Protein AF-A0A7C6HWX6-F1 (afdb_monomer)

Secondary structure (DSSP, 8-state):
-------------------------EEEEEE----TT-----EEEEEETTS-HHHHHHHHH-EEE-TTS-EEE-S-----S-STT----S------HHHHHHHT--STT--TTEEEETTTTEEEEESSS-EEEE--HHHHHHHHHHHHHTT-S----S-GGG-STTHHHHHHHHHHH--

Mean predicted aligned error: 16.18 Å

Foldseek 3Di:
DDPPQPPPPPPDDDDDDDDDDDPFDWDWDFDFDQDPVGDGDGDIDIDGPPDDPVVCCCPVQVWDQDPVGDIDGDPDDPPPDLCPPDDDPDDDDDDFQQCCCVPPNVDPVPCVQWDADPPQLWIWGDDPHDIGTDDDLRSLLVVLLVCQVVVHPADDDPDDVRDHVCSSVVSNVCNNVPD

Nearest PDB structures (foldseek):
  1kfw-assembly1_A  TM=8.498E-01  e=1.174E-03  Arthrobacter sp. TAD20
  3aqu-assembly3_C  TM=8.873E-01  e=8.904E-03  Arabidopsis thaliana
  4uri-assembly1_A  TM=9.632E-01  e=9.467E-03  Robinia pseudoacacia
  3alf-assembly1_A  TM=9.604E-01  e=1.547E-02  Nicotiana tabacum
  3alg-assembly1_A  TM=8.916E-01  e=1.547E-02  Nicotiana tabacum

Sequence (179 aa):
MKKTILLFLLLIPFILAGCSCDKTKEYSFKLVVLNEQEEIINEKVSVNENENFLEILKTKYGLVRDYLGKIYKIKNLEVAGNGLDQYVSENCVTINYDKIRQQYWTDLNDKQYIYEDEVTKATWYYDGTNWITFESLWAVAEKAKWAKAQGLGGIMFWDYNTDYQNELMSALYYNFRGN

pLDDT: mean 70.52, std 23.4, range [25.92, 97.0]

Radius of gyration: 23.0 Å; Cα contacts (8 Å, |Δi|>4): 173; chains: 1; bounding box: 41×51×72 Å

Structure (mmCIF, N/CA/C/O backbone):
data_AF-A0A7C6HWX6-F1
#
_entry.id   AF-A0A7C6HWX6-F1
#
loop_
_atom_site.group_PDB
_atom_site.id
_atom_site.type_symbol
_atom_site.label_atom_id
_atom_site.label_alt_id
_atom_site.label_comp_id
_atom_site.label_asym_id
_atom_site.label_entity_id
_atom_site.label_seq_id
_atom_site.pdbx_PDB_ins_code
_atom_site.Cartn_x
_atom_site.Cartn_y
_atom_site.Cartn_z
_atom_site.occupancy
_atom_site.B_iso_or_equiv
_atom_site.auth_seq_id
_atom_site.auth_comp_id
_atom_site.auth_asym_id
_atom_site.auth_atom_id
_atom_site.pdbx_PDB_model_num
ATOM 1 N N . MET A 1 1 ? -19.003 -9.463 33.077 1.00 39.03 1 MET A N 1
ATOM 2 C CA . MET A 1 1 ? -18.621 -9.444 31.647 1.00 39.03 1 MET A CA 1
ATOM 3 C C . MET A 1 1 ? -17.121 -9.204 31.552 1.00 39.03 1 MET A C 1
ATOM 5 O O . MET A 1 1 ? -16.677 -8.091 31.801 1.00 39.03 1 MET A O 1
ATOM 9 N N . LYS A 1 2 ? -16.324 -10.252 31.312 1.00 33.41 2 LYS A N 1
ATOM 10 C CA . LYS A 1 2 ? -14.865 -10.125 31.180 1.00 33.41 2 LYS A CA 1
ATOM 11 C C . LYS A 1 2 ? -14.562 -9.544 29.797 1.00 33.41 2 LYS A C 1
ATOM 13 O O . LYS A 1 2 ? -14.828 -10.199 28.797 1.00 33.41 2 LYS A O 1
ATOM 18 N N . LYS A 1 3 ? -14.068 -8.304 29.746 1.00 39.16 3 LYS A N 1
ATOM 19 C CA . LYS A 1 3 ? -13.524 -7.701 28.524 1.00 39.16 3 LYS A CA 1
ATOM 20 C C . LYS A 1 3 ? -12.174 -8.363 28.257 1.00 39.16 3 LYS A C 1
ATOM 22 O O . LYS A 1 3 ? -11.176 -7.990 28.863 1.00 39.16 3 LYS A O 1
ATOM 27 N N . THR A 1 4 ? -12.164 -9.396 27.423 1.00 34.41 4 THR A N 1
ATOM 28 C CA . THR A 1 4 ? -10.926 -9.969 26.895 1.00 34.41 4 THR A CA 1
ATOM 29 C C . THR A 1 4 ? -10.288 -8.913 25.998 1.00 34.41 4 THR A C 1
ATOM 31 O O . THR A 1 4 ? -10.774 -8.652 24.902 1.00 34.41 4 THR A O 1
ATOM 34 N N . ILE A 1 5 ? -9.235 -8.259 26.488 1.00 37.34 5 ILE A N 1
ATOM 35 C CA . ILE A 1 5 ? -8.334 -7.466 25.653 1.00 37.34 5 ILE A CA 1
ATOM 36 C C . ILE A 1 5 ? -7.557 -8.485 24.827 1.00 37.34 5 ILE A C 1
ATOM 38 O O . ILE A 1 5 ? -6.587 -9.078 25.295 1.00 37.34 5 ILE A O 1
ATOM 42 N N . LEU A 1 6 ? -8.051 -8.761 23.624 1.00 34.66 6 LEU A N 1
ATOM 43 C CA . LEU A 1 6 ? -7.321 -9.539 22.642 1.00 34.66 6 LEU A CA 1
ATOM 44 C C . LEU A 1 6 ? -6.293 -8.587 22.026 1.00 34.66 6 LEU A C 1
ATOM 46 O O . LEU A 1 6 ? -6.612 -7.782 21.154 1.00 34.66 6 LEU A O 1
ATOM 50 N N . LEU A 1 7 ? -5.076 -8.622 22.569 1.00 34.06 7 LEU A N 1
ATOM 51 C CA . LEU A 1 7 ? -3.909 -7.958 22.004 1.00 34.06 7 LEU A CA 1
ATOM 52 C C . LEU A 1 7 ? -3.565 -8.688 20.695 1.00 34.06 7 LEU A C 1
ATOM 54 O O . LEU A 1 7 ? -2.745 -9.602 20.677 1.00 34.06 7 LEU A O 1
ATOM 58 N N . PHE A 1 8 ? -4.266 -8.354 19.611 1.00 35.09 8 PHE A N 1
ATOM 59 C CA . PHE A 1 8 ? -3.913 -8.829 18.279 1.00 35.09 8 PHE A CA 1
ATOM 60 C C . PHE A 1 8 ? -2.619 -8.118 17.872 1.00 35.09 8 PHE A C 1
ATOM 62 O O . PHE A 1 8 ? -2.621 -6.977 17.413 1.00 35.09 8 PHE A O 1
ATOM 69 N N . LEU A 1 9 ? -1.500 -8.804 18.100 1.00 32.50 9 LEU A N 1
ATOM 70 C CA . LEU A 1 9 ? -0.233 -8.579 17.417 1.00 32.50 9 LEU A CA 1
ATOM 71 C C . LEU A 1 9 ? -0.457 -8.810 15.916 1.00 32.50 9 LEU A C 1
ATOM 73 O O . LEU A 1 9 ? -0.156 -9.871 15.382 1.00 32.50 9 LEU A O 1
ATOM 77 N N . LEU A 1 10 ? -0.997 -7.807 15.225 1.00 32.66 10 LEU A N 1
ATOM 78 C CA . LEU A 1 10 ? -0.815 -7.652 13.784 1.00 32.66 10 LEU A CA 1
ATOM 79 C C . LEU A 1 10 ? 0.555 -7.001 13.552 1.00 32.66 10 LEU A C 1
ATOM 81 O O . LEU A 1 10 ? 0.667 -5.872 13.096 1.00 32.66 10 LEU A O 1
ATOM 85 N N . LEU A 1 11 ? 1.604 -7.732 13.926 1.00 34.62 11 LEU A N 1
ATOM 86 C CA . LEU A 1 11 ? 2.959 -7.555 13.417 1.00 34.62 11 LEU A CA 1
ATOM 87 C C . LEU A 1 11 ? 3.464 -8.948 13.035 1.00 34.62 11 LEU A C 1
ATOM 89 O O . LEU A 1 11 ? 3.955 -9.700 13.869 1.00 34.62 11 LEU A O 1
ATOM 93 N N . ILE A 1 12 ? 3.183 -9.287 11.776 1.00 42.88 12 ILE A N 1
ATOM 94 C CA . ILE A 1 12 ? 4.021 -10.009 10.808 1.00 42.88 12 ILE A CA 1
ATOM 95 C C . ILE A 1 12 ? 4.976 -11.054 11.417 1.00 42.88 12 ILE A C 1
ATOM 97 O O . ILE A 1 12 ? 5.964 -10.720 12.069 1.00 42.88 12 ILE A O 1
ATOM 101 N N . PRO A 1 13 ? 4.788 -12.321 11.023 1.00 33.78 13 PRO A N 1
ATOM 102 C CA . PRO A 1 13 ? 5.798 -12.903 10.156 1.00 33.78 13 PRO A CA 1
ATOM 103 C C . PRO A 1 13 ? 5.167 -13.403 8.855 1.00 33.78 13 PRO A C 1
ATOM 105 O O . PRO A 1 13 ? 4.213 -14.179 8.842 1.00 33.78 13 PRO A O 1
ATOM 108 N N . PHE A 1 14 ? 5.766 -12.984 7.743 1.00 42.31 14 PHE A N 1
ATOM 109 C CA . PHE A 1 14 ? 5.961 -13.866 6.600 1.00 42.31 14 PHE A CA 1
ATOM 110 C C . PHE A 1 14 ? 6.287 -15.292 7.094 1.00 42.31 14 PHE A C 1
ATOM 112 O O . PHE A 1 14 ? 7.090 -15.453 8.010 1.00 42.31 14 PHE A O 1
ATOM 119 N N . ILE A 1 15 ? 5.741 -16.302 6.410 1.00 37.34 15 ILE A N 1
ATOM 120 C CA . ILE A 1 15 ? 5.994 -17.747 6.575 1.00 37.34 15 ILE A CA 1
ATOM 121 C C . ILE A 1 15 ? 5.110 -18.444 7.628 1.00 37.34 15 ILE A C 1
ATOM 123 O O . ILE A 1 15 ? 5.508 -18.711 8.757 1.00 37.34 15 ILE A O 1
ATOM 127 N N . LEU A 1 16 ? 3.948 -18.912 7.170 1.00 32.09 16 LEU A N 1
ATOM 128 C CA . LEU A 1 16 ? 3.516 -20.285 7.427 1.00 32.09 16 LEU A CA 1
ATOM 129 C C . LEU A 1 16 ? 3.025 -20.867 6.103 1.00 32.09 16 LEU A C 1
ATOM 131 O O . LEU A 1 16 ? 2.178 -20.292 5.423 1.00 32.09 16 LEU A O 1
ATOM 135 N N . ALA A 1 17 ? 3.662 -21.968 5.721 1.00 32.00 17 ALA A N 1
ATOM 136 C CA . ALA A 1 17 ? 3.489 -22.668 4.466 1.00 32.00 17 ALA A CA 1
ATOM 137 C C . ALA A 1 17 ? 2.015 -22.979 4.178 1.00 32.00 17 ALA A C 1
ATOM 139 O O . ALA A 1 17 ? 1.335 -23.618 4.983 1.00 32.00 17 ALA A O 1
ATOM 140 N N . GLY A 1 18 ? 1.552 -22.607 2.986 1.00 26.64 18 GLY A N 1
ATOM 141 C CA . GLY A 1 18 ? 0.422 -23.292 2.379 1.00 26.64 18 GLY A CA 1
ATOM 142 C C . GLY A 1 18 ? 0.832 -24.739 2.120 1.00 26.64 18 GLY A C 1
ATOM 143 O O . GLY A 1 18 ? 1.688 -25.006 1.282 1.00 26.64 18 GLY A O 1
ATOM 144 N N . CYS A 1 19 ? 0.255 -25.675 2.868 1.00 25.92 19 CYS A N 1
ATOM 145 C CA . CYS A 1 19 ? 0.290 -27.085 2.521 1.00 25.92 19 CYS A CA 1
ATOM 146 C C . CYS A 1 19 ? -0.961 -27.376 1.689 1.00 25.92 19 CYS A C 1
ATOM 148 O O . CYS A 1 19 ? -2.071 -27.341 2.215 1.00 25.92 19 CYS A O 1
ATOM 150 N N . SER A 1 20 ? -0.779 -27.655 0.400 1.00 29.97 20 SER A N 1
ATOM 151 C CA . SER A 1 20 ? -1.768 -28.376 -0.396 1.00 29.97 20 SER A CA 1
ATOM 152 C C . SER A 1 20 ? -1.192 -29.761 -0.665 1.00 29.97 20 SER A C 1
ATOM 154 O O . SER A 1 20 ? -0.206 -29.902 -1.384 1.00 29.97 20 SER A O 1
ATOM 156 N N . CYS A 1 21 ? -1.753 -30.780 -0.016 1.00 31.48 21 CYS A N 1
ATOM 157 C CA . CYS A 1 21 ? -1.554 -32.160 -0.434 1.00 31.48 21 CYS A CA 1
ATOM 158 C C . CYS A 1 21 ? -2.672 -32.505 -1.408 1.00 31.48 21 CYS A C 1
ATOM 160 O O . CYS A 1 21 ? -3.730 -32.973 -0.997 1.00 31.48 21 CYS A O 1
ATOM 162 N N . ASP A 1 22 ? -2.392 -32.325 -2.689 1.00 32.16 22 ASP A N 1
ATOM 163 C CA . ASP A 1 22 ? -2.978 -33.166 -3.715 1.00 32.16 22 ASP A CA 1
ATOM 164 C C . ASP A 1 22 ? -1.804 -33.882 -4.379 1.00 32.16 22 ASP A C 1
ATOM 166 O O . ASP A 1 22 ? -0.811 -33.245 -4.734 1.00 32.16 22 ASP A O 1
ATOM 170 N N . LYS A 1 23 ? -1.836 -35.217 -4.461 1.00 37.88 23 LYS A N 1
ATOM 171 C CA . LYS A 1 23 ? -0.776 -35.952 -5.166 1.00 37.88 23 LYS A CA 1
ATOM 172 C C . LYS A 1 23 ? -1.006 -35.767 -6.659 1.00 37.88 23 LYS A C 1
ATOM 174 O O . LYS A 1 23 ? -1.519 -36.660 -7.329 1.00 37.88 23 LYS A O 1
ATOM 179 N N . THR A 1 24 ? -0.636 -34.599 -7.166 1.00 41.78 24 THR A N 1
ATOM 180 C CA . THR A 1 24 ? -0.558 -34.346 -8.594 1.00 41.78 24 THR A CA 1
ATOM 181 C C . THR A 1 24 ? 0.516 -35.261 -9.171 1.00 41.78 24 THR A C 1
ATOM 183 O O . THR A 1 24 ? 1.645 -35.340 -8.681 1.00 41.78 24 THR A O 1
ATOM 186 N N . LYS A 1 25 ? 0.150 -36.044 -10.188 1.00 43.94 25 LYS A N 1
ATOM 187 C CA . LYS A 1 25 ? 1.142 -36.777 -10.971 1.00 43.94 25 LYS A CA 1
ATOM 188 C C . LYS A 1 25 ? 1.962 -35.746 -11.735 1.00 43.94 25 LYS A C 1
ATOM 190 O O . LYS A 1 25 ? 1.440 -35.058 -12.607 1.00 43.94 25 LYS A O 1
ATOM 195 N N . GLU A 1 26 ? 3.229 -35.632 -11.366 1.00 43.25 26 GLU A N 1
ATOM 196 C CA . GLU A 1 26 ? 4.193 -34.758 -12.018 1.00 43.25 26 GLU A CA 1
ATOM 197 C C . GLU A 1 26 ? 4.780 -35.484 -13.230 1.00 43.25 26 GLU A C 1
ATOM 199 O O . GLU A 1 26 ? 5.410 -36.539 -13.102 1.00 43.25 26 GLU A O 1
ATOM 204 N N . TYR A 1 27 ? 4.573 -34.927 -14.419 1.00 45.00 27 TYR A N 1
ATOM 205 C CA . TYR A 1 27 ? 5.194 -35.431 -15.638 1.00 45.00 27 TYR A CA 1
ATOM 206 C C . TYR A 1 27 ? 6.426 -34.590 -15.945 1.00 45.00 27 TYR A C 1
ATOM 208 O O . TYR A 1 27 ? 6.347 -33.366 -16.021 1.00 45.00 27 TYR A O 1
ATOM 216 N N . SER A 1 28 ? 7.571 -35.249 -16.128 1.00 42.38 28 SER A N 1
ATOM 217 C CA . SER A 1 28 ? 8.821 -34.592 -16.500 1.00 42.38 28 SER A CA 1
ATOM 218 C C . SER A 1 28 ? 9.197 -34.908 -17.938 1.00 42.38 28 SER A C 1
ATOM 220 O O . SER A 1 28 ? 9.340 -36.074 -18.304 1.00 42.38 28 SER A O 1
ATOM 222 N N . PHE A 1 29 ? 9.447 -33.877 -18.734 1.00 46.06 29 PHE A N 1
ATOM 223 C CA . PHE A 1 29 ? 9.962 -34.011 -20.096 1.00 46.06 29 PHE A CA 1
ATOM 224 C C . PHE A 1 29 ? 11.167 -33.092 -20.295 1.00 46.06 29 PHE A C 1
ATOM 226 O O . PHE A 1 29 ? 11.351 -32.100 -19.585 1.00 46.06 29 PHE A O 1
ATOM 233 N N . LYS A 1 30 ? 12.020 -33.462 -21.252 1.00 46.44 30 LYS A N 1
ATOM 234 C CA . LYS A 1 30 ? 13.117 -32.615 -21.717 1.00 46.44 30 LYS A CA 1
ATOM 235 C C . LYS A 1 30 ? 12.619 -31.817 -22.909 1.00 46.44 30 LYS A C 1
ATOM 237 O O . LYS A 1 30 ? 12.221 -32.408 -23.912 1.00 46.44 30 LYS A O 1
ATOM 242 N N . LEU A 1 31 ? 12.633 -30.497 -22.792 1.00 47.66 31 LEU A N 1
ATOM 243 C CA . LEU A 1 31 ? 12.372 -29.619 -23.924 1.00 47.66 31 LEU A CA 1
ATOM 244 C C . LEU A 1 31 ? 13.682 -29.427 -24.697 1.00 47.66 31 LEU A C 1
ATOM 246 O O . LEU A 1 31 ? 14.707 -29.161 -24.082 1.00 47.66 31 LEU A O 1
ATOM 250 N N . VAL A 1 32 ? 13.653 -29.568 -26.023 1.00 47.97 32 VAL A N 1
ATOM 251 C CA . VAL A 1 32 ? 14.774 -29.202 -26.903 1.00 47.97 32 VAL A CA 1
ATOM 252 C C . VAL A 1 32 ? 14.289 -28.055 -27.777 1.00 47.97 32 VAL A C 1
ATOM 254 O O . VAL A 1 32 ? 13.426 -28.245 -28.632 1.00 47.97 32 VAL A O 1
ATOM 257 N N . VAL A 1 33 ? 14.801 -26.853 -27.524 1.00 50.59 33 VAL A N 1
ATOM 258 C CA . VAL A 1 33 ? 14.472 -25.652 -28.301 1.00 50.59 33 VAL A CA 1
ATOM 259 C C . VAL A 1 33 ? 15.633 -25.376 -29.248 1.00 50.59 33 VAL A C 1
ATOM 261 O O . VAL A 1 33 ? 16.753 -25.192 -28.788 1.00 50.59 33 VAL A O 1
ATOM 264 N N . LEU A 1 34 ? 15.369 -25.363 -30.555 1.00 44.56 34 LEU A N 1
ATOM 265 C CA . LEU A 1 34 ? 16.373 -25.082 -31.584 1.00 44.56 34 LEU A CA 1
ATOM 266 C C . LEU A 1 34 ? 16.209 -23.640 -32.081 1.00 44.56 34 LEU A C 1
ATOM 268 O O . LEU A 1 34 ? 15.112 -23.238 -32.472 1.00 44.56 34 LEU A O 1
ATOM 272 N N . ASN A 1 35 ? 17.292 -22.863 -32.067 1.00 49.56 35 ASN A N 1
ATOM 273 C CA . ASN A 1 35 ? 17.400 -21.606 -32.814 1.00 49.56 35 ASN A CA 1
ATOM 274 C C . ASN A 1 35 ? 18.086 -21.859 -34.175 1.00 49.56 35 ASN A C 1
ATOM 276 O O . ASN A 1 35 ? 18.441 -22.989 -34.502 1.00 49.56 35 ASN A O 1
ATOM 280 N N . GLU A 1 36 ? 18.292 -20.810 -34.975 1.00 50.16 36 GLU A N 1
ATOM 281 C CA . GLU A 1 36 ? 18.978 -20.902 -36.278 1.00 50.16 36 GLU A CA 1
ATOM 282 C C . GLU A 1 36 ? 20.492 -21.186 -36.167 1.00 50.16 36 GLU A C 1
ATOM 284 O O . GLU A 1 36 ? 21.162 -21.318 -37.187 1.00 50.16 36 GLU A O 1
ATOM 289 N N . GLN A 1 37 ? 21.038 -21.291 -34.949 1.00 53.50 37 GLN A N 1
ATOM 290 C CA . GLN A 1 37 ? 22.455 -21.544 -34.662 1.00 53.50 37 GLN A CA 1
ATOM 291 C C . GLN A 1 37 ? 22.684 -22.747 -33.714 1.00 53.50 37 GLN A C 1
ATOM 293 O O . GLN A 1 37 ? 23.742 -22.844 -33.105 1.00 53.50 37 GLN A O 1
ATOM 298 N N . GLU A 1 38 ? 21.712 -23.661 -33.601 1.00 52.44 38 GLU A N 1
ATOM 299 C CA . GLU A 1 38 ? 21.789 -24.937 -32.861 1.00 52.44 38 GLU A CA 1
ATOM 300 C C . GLU A 1 38 ? 22.360 -24.884 -31.425 1.00 52.44 38 GLU A C 1
ATOM 302 O O . GLU A 1 38 ? 23.234 -25.678 -31.077 1.00 52.44 38 GLU A O 1
ATOM 307 N N . GLU A 1 39 ? 21.827 -24.033 -30.537 1.00 49.34 39 GLU A N 1
ATOM 308 C CA . GLU A 1 39 ? 22.168 -24.128 -29.103 1.00 49.34 39 GLU A CA 1
ATOM 309 C C . GLU A 1 39 ? 21.017 -24.637 -28.216 1.00 49.34 39 GLU A C 1
ATOM 311 O O . GLU A 1 39 ? 19.896 -24.129 -28.231 1.00 49.34 39 GLU A O 1
ATOM 316 N N . ILE A 1 40 ? 21.338 -25.694 -27.459 1.00 48.44 40 ILE A N 1
ATOM 317 C CA . ILE A 1 40 ? 20.443 -26.678 -26.841 1.00 48.44 40 ILE A CA 1
ATOM 318 C C . ILE A 1 40 ? 20.211 -26.324 -25.366 1.00 48.44 40 ILE A C 1
ATOM 320 O O . ILE A 1 40 ? 21.074 -26.563 -24.520 1.00 48.44 40 ILE A O 1
ATOM 324 N N . ILE A 1 41 ? 19.023 -25.824 -25.016 1.00 48.53 41 ILE A N 1
ATOM 325 C CA . ILE A 1 41 ? 18.613 -25.723 -23.606 1.00 48.53 41 ILE A CA 1
ATOM 326 C C . ILE A 1 41 ? 17.977 -27.053 -23.198 1.00 48.53 41 ILE A C 1
ATOM 328 O O . ILE A 1 41 ? 16.847 -27.337 -23.575 1.00 48.53 41 ILE A O 1
ATOM 332 N N . ASN A 1 42 ? 18.704 -27.867 -22.428 1.00 47.81 42 ASN A N 1
ATOM 333 C CA . ASN A 1 42 ? 18.184 -29.096 -21.823 1.00 47.81 42 ASN A CA 1
ATOM 334 C C . ASN A 1 42 ? 17.548 -28.785 -20.464 1.00 47.81 42 ASN A C 1
ATOM 336 O O . ASN A 1 42 ? 18.165 -29.007 -19.422 1.00 47.81 42 ASN A O 1
ATOM 340 N N . GLU A 1 43 ? 16.318 -28.276 -20.460 1.00 50.75 43 GLU A N 1
ATOM 341 C CA . GLU A 1 43 ? 15.593 -28.018 -19.213 1.00 50.75 43 GLU A CA 1
ATOM 342 C C . GLU A 1 43 ? 14.574 -29.127 -18.938 1.00 50.75 43 GLU A C 1
ATOM 344 O O . GLU A 1 43 ? 13.823 -29.555 -19.821 1.00 50.75 43 GLU A O 1
ATOM 349 N N . LYS A 1 44 ? 14.572 -29.616 -17.695 1.00 49.97 44 LYS A N 1
ATOM 350 C CA . LYS A 1 44 ? 13.540 -30.518 -17.191 1.00 49.97 44 LYS A CA 1
ATOM 351 C C . LYS A 1 44 ? 12.350 -29.661 -16.778 1.00 49.97 44 LYS A C 1
ATOM 353 O O . LYS A 1 44 ? 12.464 -28.872 -15.845 1.00 49.97 44 LYS A O 1
ATOM 358 N N . VAL A 1 45 ? 11.227 -29.832 -17.461 1.00 55.97 45 VAL A N 1
ATOM 359 C CA . VAL A 1 45 ? 9.988 -29.122 -17.135 1.00 55.97 45 VAL A CA 1
ATOM 360 C C . VAL A 1 45 ? 9.023 -30.110 -16.500 1.00 55.97 45 VAL A C 1
ATOM 362 O O . VAL A 1 45 ? 8.833 -31.216 -17.013 1.00 55.97 45 VAL A O 1
ATOM 365 N N . SER A 1 46 ? 8.454 -29.700 -15.374 1.00 55.38 46 SER A N 1
ATOM 366 C CA . SER A 1 46 ? 7.489 -30.460 -14.592 1.00 55.38 46 SER A CA 1
ATOM 367 C C . SER A 1 46 ? 6.118 -29.816 -14.724 1.00 55.38 46 SER A C 1
ATOM 369 O O . SER A 1 46 ? 5.999 -28.607 -14.535 1.00 55.38 46 SER A O 1
ATOM 371 N N . VAL A 1 47 ? 5.113 -30.611 -15.088 1.00 57.81 47 VAL A N 1
ATOM 372 C CA . VAL A 1 47 ? 3.736 -30.147 -15.312 1.00 57.81 47 VAL A CA 1
ATOM 373 C C . VAL A 1 47 ? 2.777 -31.064 -14.562 1.00 57.81 47 VAL A C 1
ATOM 375 O O . VAL A 1 47 ? 2.933 -32.291 -14.600 1.00 57.81 47 VAL A O 1
ATOM 378 N N . ASN A 1 48 ? 1.801 -30.469 -13.880 1.00 60.38 48 ASN A N 1
ATOM 379 C CA . ASN A 1 48 ? 0.726 -31.200 -13.213 1.00 60.38 48 ASN A CA 1
ATOM 380 C C . ASN A 1 48 ? -0.349 -31.631 -14.228 1.00 60.38 48 ASN A C 1
ATOM 382 O O . ASN A 1 48 ? -0.583 -30.951 -15.221 1.00 60.38 48 ASN A O 1
ATOM 386 N N . GLU A 1 49 ? -1.059 -32.732 -13.968 1.00 48.19 49 GLU A N 1
ATOM 387 C CA . GLU A 1 49 ? -2.071 -33.302 -14.887 1.00 48.19 49 GLU A CA 1
ATOM 388 C C . GLU A 1 49 ? -3.176 -32.316 -15.320 1.00 48.19 49 GLU A C 1
ATOM 390 O O . GLU A 1 49 ? -3.724 -32.441 -16.413 1.00 48.19 49 GLU A O 1
ATOM 395 N N . ASN A 1 50 ? -3.460 -31.307 -14.495 1.00 59.66 50 ASN A N 1
ATOM 396 C CA . ASN A 1 50 ? -4.516 -30.323 -14.738 1.00 59.66 50 ASN A CA 1
ATOM 397 C C . ASN A 1 50 ? -4.009 -29.023 -15.389 1.00 59.66 50 ASN A C 1
ATOM 399 O O . ASN A 1 50 ? -4.791 -28.099 -15.603 1.00 59.66 50 ASN A O 1
ATOM 403 N N . GLU A 1 51 ? -2.712 -28.919 -15.680 1.00 60.62 51 GLU A N 1
ATOM 404 C CA . GLU A 1 51 ? -2.113 -27.712 -16.245 1.00 60.62 51 GLU A CA 1
ATOM 405 C C . GLU A 1 51 ? -2.074 -27.754 -17.776 1.00 60.62 51 GLU A C 1
ATOM 407 O O . GLU A 1 51 ? -1.692 -28.745 -18.405 1.00 60.62 51 GLU A O 1
ATOM 412 N N . ASN A 1 52 ? -2.425 -26.629 -18.405 1.00 65.50 52 ASN A N 1
ATOM 413 C CA . ASN A 1 52 ? -2.314 -26.479 -19.848 1.00 65.50 52 ASN A CA 1
ATOM 414 C C . ASN A 1 52 ? -0.844 -26.294 -20.232 1.00 65.50 52 ASN A C 1
ATOM 416 O O . ASN A 1 52 ? -0.290 -25.196 -20.180 1.00 65.50 52 ASN A O 1
ATOM 420 N N . PHE A 1 53 ?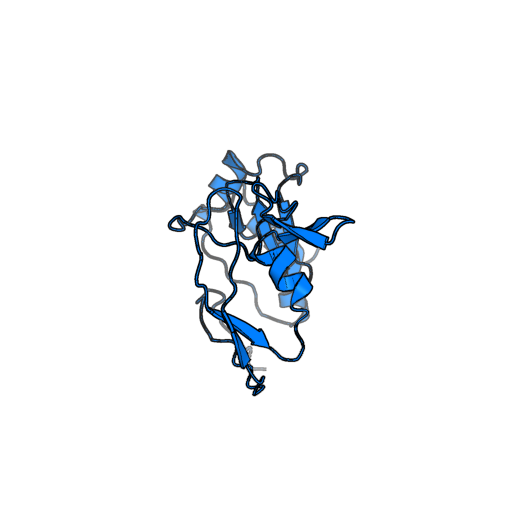 -0.213 -27.384 -20.660 1.00 63.03 53 PHE A N 1
ATOM 421 C CA . PHE A 1 53 ? 1.191 -27.379 -21.046 1.00 63.03 53 PHE A CA 1
ATOM 422 C C . PHE A 1 53 ? 1.519 -26.328 -22.123 1.00 63.03 53 PHE A C 1
ATOM 424 O O . PHE A 1 53 ? 2.561 -25.679 -22.059 1.00 63.03 53 PHE A O 1
ATOM 431 N N . LEU A 1 54 ? 0.615 -26.100 -23.084 1.00 58.56 54 LEU A N 1
ATOM 432 C CA . LEU A 1 54 ? 0.814 -25.089 -24.125 1.00 58.56 54 LEU A CA 1
ATOM 433 C C . LEU A 1 54 ? 0.803 -23.670 -23.549 1.00 58.56 54 LEU A C 1
ATOM 435 O O . LEU A 1 54 ? 1.518 -22.802 -24.043 1.00 58.56 54 LEU A O 1
ATOM 439 N N . GLU A 1 55 ? 0.002 -23.438 -22.517 1.00 65.50 55 GLU A N 1
ATOM 440 C CA . GLU A 1 55 ? -0.038 -22.171 -21.800 1.00 65.50 55 GLU A CA 1
ATOM 441 C C . GLU A 1 55 ? 1.231 -21.975 -20.979 1.00 65.50 55 GLU A C 1
ATOM 443 O O . GLU A 1 55 ? 1.866 -20.944 -21.115 1.00 65.50 55 GLU A O 1
ATOM 448 N N . ILE A 1 56 ? 1.720 -22.998 -20.276 1.00 65.56 56 ILE A N 1
ATOM 449 C CA . ILE A 1 56 ? 3.018 -22.931 -19.583 1.00 65.56 56 ILE A CA 1
ATOM 450 C C . ILE A 1 56 ? 4.152 -22.605 -20.561 1.00 65.56 56 ILE A C 1
ATOM 452 O O . ILE A 1 56 ? 4.978 -21.737 -20.287 1.00 65.56 56 ILE A O 1
ATOM 456 N N . LEU A 1 57 ? 4.189 -23.253 -21.728 1.00 65.50 57 LEU A N 1
ATOM 457 C CA . LEU A 1 57 ? 5.190 -22.963 -22.757 1.00 65.50 57 LEU A CA 1
ATOM 458 C C . LEU A 1 57 ? 5.116 -21.517 -23.267 1.00 65.50 57 LEU A C 1
ATOM 460 O O . LEU A 1 57 ? 6.149 -20.894 -23.519 1.00 65.50 57 LEU A O 1
ATOM 464 N N . LYS A 1 58 ? 3.907 -20.967 -23.389 1.00 63.25 58 LYS A N 1
ATOM 465 C CA . LYS A 1 58 ? 3.683 -19.574 -23.791 1.00 63.25 58 LYS A CA 1
ATOM 466 C C . LYS A 1 58 ? 4.070 -18.595 -22.687 1.00 63.25 58 LYS A C 1
ATOM 468 O O . LYS A 1 58 ? 4.834 -17.676 -22.947 1.00 63.25 58 LYS A O 1
ATOM 473 N N . THR A 1 59 ? 3.578 -18.800 -21.471 1.00 59.75 59 THR A N 1
ATOM 474 C CA . THR A 1 59 ? 3.692 -17.847 -20.363 1.00 59.75 59 THR A CA 1
ATOM 475 C C . THR A 1 59 ? 5.073 -17.892 -19.719 1.00 59.75 59 THR A C 1
ATOM 477 O O . THR A 1 59 ? 5.665 -16.849 -19.471 1.00 59.75 59 THR A O 1
ATOM 480 N N . LYS A 1 60 ? 5.632 -19.090 -19.496 1.00 61.75 60 LYS A N 1
ATOM 481 C CA . LYS A 1 60 ? 6.940 -19.259 -18.843 1.00 61.75 60 LYS A CA 1
ATOM 482 C C . LYS A 1 60 ? 8.112 -19.080 -19.807 1.00 61.75 60 LYS A C 1
ATOM 484 O O . LYS A 1 60 ? 9.142 -18.538 -19.423 1.00 61.75 60 LYS A O 1
ATOM 489 N N . TYR A 1 61 ? 7.973 -19.550 -21.048 1.00 60.59 61 TYR A N 1
ATOM 490 C CA . TYR A 1 61 ? 9.081 -19.585 -22.013 1.00 60.59 61 TYR A CA 1
ATOM 491 C C . TYR A 1 61 ? 8.881 -18.655 -23.220 1.00 60.59 61 TYR A C 1
ATOM 493 O O . TYR A 1 61 ? 9.766 -18.571 -24.076 1.00 60.59 61 TYR A O 1
ATOM 501 N N . GLY A 1 62 ? 7.749 -17.946 -23.304 1.00 56.19 62 GLY A N 1
ATOM 502 C CA . GLY A 1 62 ? 7.466 -17.009 -24.391 1.00 56.19 62 GLY A CA 1
ATOM 503 C C . GLY A 1 62 ? 7.282 -1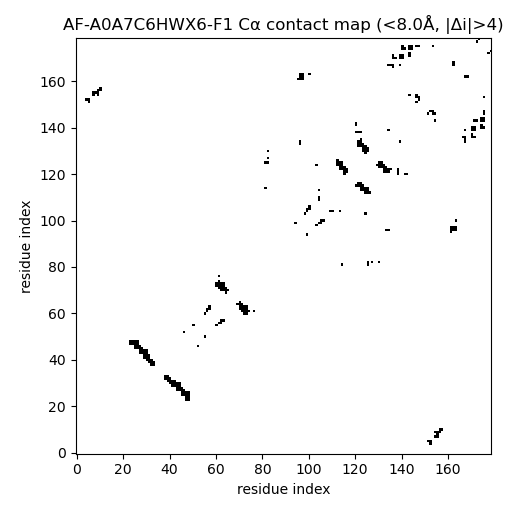7.690 -25.747 1.00 56.19 62 GLY A C 1
ATOM 504 O O . GLY A 1 62 ? 7.609 -17.089 -26.763 1.00 56.19 62 GLY A O 1
ATOM 505 N N . LEU A 1 63 ? 6.859 -18.957 -25.809 1.00 62.16 63 LEU A N 1
ATOM 506 C CA . LEU A 1 63 ? 6.845 -19.712 -27.067 1.00 62.16 63 LEU A CA 1
ATOM 507 C C . LEU A 1 63 ? 5.561 -19.476 -27.882 1.00 62.16 63 LEU A C 1
ATOM 509 O O . LEU A 1 63 ? 4.466 -19.765 -27.407 1.00 62.16 63 LEU A O 1
ATOM 513 N N . VAL A 1 64 ? 5.678 -19.029 -29.139 1.00 57.38 64 VAL A N 1
ATOM 514 C CA . VAL A 1 64 ? 4.542 -18.892 -30.082 1.00 57.38 64 VAL A CA 1
ATOM 515 C C . VAL A 1 64 ? 4.739 -19.787 -31.299 1.00 57.38 64 VAL A C 1
ATOM 517 O O . VAL A 1 64 ? 5.862 -19.961 -31.766 1.00 57.38 64 VAL A O 1
ATOM 520 N N . ARG A 1 65 ? 3.636 -20.348 -31.812 1.00 54.78 65 ARG A N 1
ATOM 521 C CA . ARG A 1 65 ? 3.588 -21.142 -33.046 1.00 54.78 65 ARG A CA 1
ATOM 522 C C . ARG A 1 65 ? 3.074 -20.271 -34.199 1.00 54.78 65 ARG A C 1
ATOM 524 O O . ARG A 1 65 ? 2.025 -19.649 -34.043 1.00 54.78 65 ARG A O 1
ATOM 531 N N . ASP A 1 66 ? 3.772 -20.237 -35.332 1.00 52.06 66 ASP A N 1
ATOM 532 C CA . ASP A 1 66 ? 3.258 -19.597 -36.553 1.00 52.06 66 ASP A CA 1
ATOM 533 C C . ASP A 1 66 ? 2.260 -20.499 -37.317 1.00 52.06 66 ASP A C 1
ATOM 535 O O . ASP A 1 66 ? 2.006 -21.649 -36.944 1.00 52.06 66 ASP A O 1
ATOM 539 N N . TYR A 1 67 ? 1.684 -19.980 -38.407 1.00 42.94 67 TYR A N 1
ATOM 540 C CA . TYR A 1 67 ? 0.718 -20.692 -39.259 1.00 42.94 67 TYR A CA 1
ATOM 541 C C . TYR A 1 67 ? 1.327 -21.878 -40.032 1.00 42.94 67 TYR A C 1
ATOM 543 O O . TYR A 1 67 ? 0.588 -22.663 -40.624 1.00 42.94 67 TYR A O 1
ATOM 551 N N . LEU A 1 68 ? 2.655 -22.029 -40.006 1.00 47.16 68 LEU A N 1
ATOM 552 C CA . LEU A 1 68 ? 3.403 -23.140 -40.599 1.00 47.16 68 LEU A CA 1
ATOM 553 C C . LEU A 1 68 ? 3.878 -24.148 -39.539 1.00 47.16 68 LEU A C 1
ATOM 555 O O . LEU A 1 68 ? 4.485 -25.163 -39.875 1.00 47.16 68 LEU A O 1
ATOM 559 N N . GLY A 1 69 ? 3.573 -23.911 -38.260 1.00 49.66 69 GLY A N 1
ATOM 560 C CA . GLY A 1 69 ? 3.895 -24.812 -37.160 1.00 49.66 69 GLY A CA 1
ATOM 561 C C . GLY A 1 69 ? 5.262 -24.595 -36.505 1.00 49.66 69 GLY A C 1
ATOM 562 O O . GLY A 1 69 ? 5.616 -25.389 -35.633 1.00 49.66 69 GLY A O 1
ATOM 563 N N . LYS A 1 70 ? 6.015 -23.548 -36.868 1.00 52.00 70 LYS A N 1
ATOM 564 C CA . LYS A 1 70 ? 7.340 -23.245 -36.302 1.00 52.00 70 LYS A CA 1
ATOM 565 C C . LYS A 1 70 ? 7.206 -22.511 -34.965 1.00 52.00 70 LYS A C 1
ATOM 567 O O . LYS A 1 70 ? 6.357 -21.635 -34.810 1.00 52.00 70 LYS A O 1
ATOM 572 N N . ILE A 1 71 ? 8.022 -22.911 -33.987 1.00 53.97 71 ILE A N 1
ATOM 573 C CA . ILE A 1 71 ? 8.006 -22.385 -32.615 1.00 53.97 71 ILE A CA 1
ATOM 574 C C . ILE A 1 71 ? 9.113 -21.336 -32.459 1.00 53.97 71 ILE A C 1
ATOM 576 O O . ILE A 1 71 ? 10.266 -21.608 -32.788 1.00 53.97 71 ILE A O 1
ATOM 580 N N . TYR A 1 72 ? 8.775 -20.164 -31.922 1.00 51.66 72 TYR A N 1
ATOM 581 C CA . TYR A 1 72 ? 9.700 -19.048 -31.701 1.00 51.66 72 TYR A CA 1
ATOM 582 C C . TYR A 1 72 ? 9.720 -18.621 -30.233 1.00 51.66 72 TYR A C 1
ATOM 584 O O . TYR A 1 72 ? 8.667 -18.572 -29.600 1.00 51.66 72 TYR A O 1
ATOM 592 N N . LYS A 1 73 ? 10.901 -18.262 -29.710 1.00 49.97 73 LYS A N 1
ATOM 593 C CA . LYS A 1 73 ? 11.063 -17.609 -28.401 1.00 49.97 73 LYS A CA 1
ATOM 594 C C . LYS A 1 73 ? 10.744 -16.117 -28.526 1.00 49.97 73 LYS A C 1
ATOM 596 O O . LYS A 1 73 ? 11.439 -15.405 -29.251 1.00 49.97 73 LYS A O 1
ATOM 601 N N . ILE A 1 74 ? 9.742 -15.630 -27.799 1.00 49.59 74 ILE A N 1
ATOM 602 C CA . ILE A 1 74 ? 9.504 -14.196 -27.622 1.00 49.59 74 ILE A CA 1
ATOM 603 C C . ILE A 1 74 ? 10.650 -13.644 -26.771 1.00 49.59 74 ILE A C 1
ATOM 605 O O . ILE A 1 74 ? 10.855 -14.059 -25.633 1.00 49.59 74 ILE A O 1
ATOM 609 N N . LYS A 1 75 ? 11.427 -12.717 -27.339 1.00 43.94 75 LYS A N 1
ATOM 610 C CA . LYS A 1 75 ? 12.563 -12.091 -26.647 1.00 43.94 75 LYS A CA 1
ATOM 611 C C . LYS A 1 75 ? 12.154 -10.954 -25.705 1.00 43.94 75 LYS A C 1
ATOM 613 O O . LYS A 1 75 ? 12.927 -10.656 -24.812 1.00 43.94 75 LYS A O 1
ATOM 618 N N . ASN A 1 76 ? 10.955 -10.395 -25.875 1.00 40.88 76 ASN A N 1
ATOM 619 C CA . ASN A 1 76 ? 10.398 -9.308 -25.070 1.00 40.88 76 ASN A CA 1
ATOM 620 C C . ASN A 1 76 ? 8.901 -9.566 -24.856 1.00 40.88 76 ASN A C 1
ATOM 622 O O . ASN A 1 76 ? 8.069 -9.073 -25.617 1.00 40.88 76 ASN A O 1
ATOM 626 N N . LEU A 1 77 ? 8.556 -10.401 -23.875 1.00 39.38 77 LEU A N 1
ATOM 627 C CA . LEU A 1 77 ? 7.188 -10.432 -23.375 1.00 39.38 77 LEU A CA 1
ATOM 628 C C . LEU A 1 77 ? 7.111 -9.284 -22.366 1.00 39.38 77 LEU A C 1
ATOM 630 O O . LEU A 1 77 ? 7.478 -9.460 -21.209 1.00 39.38 77 LEU A O 1
ATOM 634 N N . GLU A 1 78 ? 6.718 -8.090 -22.810 1.00 38.31 78 GLU A N 1
ATOM 635 C CA . GLU A 1 78 ? 6.182 -7.112 -21.866 1.00 38.31 78 GLU A CA 1
ATOM 636 C C . GLU A 1 78 ? 4.911 -7.744 -21.306 1.00 38.31 78 GLU A C 1
ATOM 638 O O . GLU A 1 78 ? 3.856 -7.744 -21.945 1.00 38.31 78 GLU A O 1
ATOM 643 N N . VAL A 1 79 ? 5.021 -8.384 -20.143 1.00 39.47 79 VAL A N 1
ATOM 644 C CA . VAL A 1 79 ? 3.834 -8.749 -19.387 1.00 39.47 79 VAL A CA 1
ATOM 645 C C . VAL A 1 79 ? 3.276 -7.422 -18.901 1.00 39.47 79 VAL A C 1
ATOM 647 O O . VAL A 1 79 ? 3.755 -6.866 -17.917 1.00 39.47 79 VAL A O 1
ATOM 650 N N . ALA A 1 80 ? 2.310 -6.881 -19.644 1.00 46.25 80 ALA A N 1
ATOM 651 C CA . ALA A 1 80 ? 1.439 -5.815 -19.179 1.00 46.25 80 ALA A CA 1
ATOM 652 C C . ALA A 1 80 ? 0.743 -6.333 -17.915 1.00 46.25 80 ALA A C 1
ATOM 654 O O . ALA A 1 80 ? -0.257 -7.047 -17.975 1.00 46.25 80 ALA A O 1
ATOM 655 N N . GLY A 1 81 ? 1.363 -6.077 -16.774 1.00 64.75 81 GLY A N 1
ATOM 656 C CA . GLY A 1 81 ? 1.030 -6.686 -15.506 1.00 64.75 81 GLY A CA 1
ATOM 657 C C . GLY A 1 81 ? 1.361 -5.734 -14.376 1.00 64.75 81 GLY A C 1
ATOM 658 O O . GLY A 1 81 ? 2.110 -4.775 -14.524 1.00 64.75 81 GLY A O 1
ATOM 659 N N . ASN A 1 82 ? 0.782 -6.011 -13.224 1.00 74.56 82 ASN A N 1
ATOM 660 C CA . ASN A 1 82 ? 0.906 -5.195 -12.023 1.00 74.56 82 ASN A CA 1
ATOM 661 C C . ASN A 1 82 ? 2.157 -5.542 -11.191 1.00 74.56 82 ASN A C 1
ATOM 663 O O . ASN A 1 82 ? 2.249 -5.141 -10.037 1.00 74.56 82 ASN A O 1
ATOM 667 N N . GLY A 1 83 ? 3.098 -6.318 -11.736 1.00 74.88 83 GLY A N 1
ATOM 668 C CA . GLY A 1 83 ? 4.322 -6.737 -11.044 1.00 74.88 83 GLY A CA 1
ATOM 669 C C . GLY A 1 83 ? 4.126 -7.801 -9.955 1.00 74.88 83 GLY A C 1
ATOM 670 O O . GLY A 1 83 ? 5.112 -8.247 -9.375 1.00 74.88 83 GLY A O 1
ATOM 671 N N . LEU A 1 84 ? 2.891 -8.244 -9.690 1.00 78.25 84 LEU A N 1
ATOM 672 C CA . LEU A 1 84 ? 2.610 -9.330 -8.749 1.00 78.25 84 LEU A CA 1
ATOM 673 C C . LEU A 1 84 ? 3.053 -10.689 -9.328 1.00 78.25 84 LEU A C 1
ATOM 675 O O . LEU A 1 84 ? 2.982 -10.915 -10.540 1.00 78.25 84 LEU A O 1
ATOM 679 N N . ASP A 1 85 ? 3.523 -11.582 -8.452 1.00 77.75 85 ASP A N 1
ATOM 680 C CA . ASP A 1 85 ? 4.001 -12.938 -8.775 1.00 77.75 85 ASP A CA 1
ATOM 681 C C . ASP A 1 85 ? 5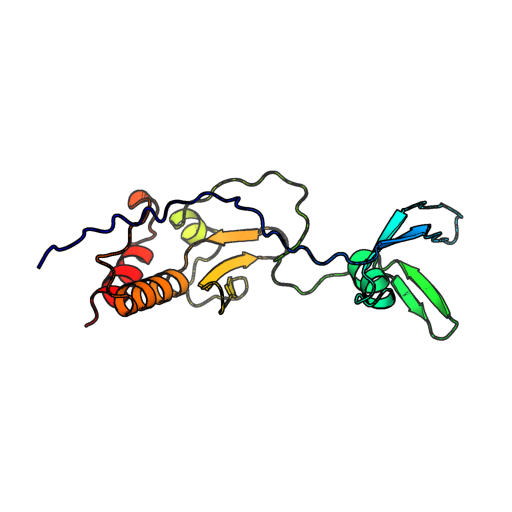.143 -12.996 -9.809 1.00 77.75 85 ASP A C 1
ATOM 683 O O . ASP A 1 85 ? 5.331 -13.996 -10.505 1.00 77.75 85 ASP A O 1
ATOM 687 N N . GLN A 1 86 ? 5.933 -11.923 -9.903 1.00 68.44 86 GLN A N 1
ATOM 688 C CA . GLN A 1 86 ? 7.106 -11.856 -10.772 1.00 68.44 86 GLN A CA 1
ATOM 689 C C . GLN A 1 86 ? 8.394 -12.214 -10.024 1.00 68.44 86 GLN A C 1
ATOM 691 O O . GLN A 1 86 ? 8.558 -11.937 -8.835 1.00 68.44 86 GLN A O 1
ATOM 696 N N . TYR A 1 87 ? 9.347 -12.803 -10.747 1.00 67.44 87 TYR A N 1
ATOM 697 C CA . TYR A 1 87 ? 10.696 -13.018 -10.230 1.00 67.44 87 TYR A CA 1
ATOM 698 C C . TYR A 1 87 ? 11.447 -11.687 -10.135 1.00 67.44 87 TYR A C 1
ATOM 700 O O . TYR A 1 87 ? 11.536 -10.952 -11.116 1.00 67.44 87 TYR A O 1
ATOM 708 N N . VAL A 1 88 ? 12.052 -11.421 -8.978 1.00 66.12 88 VAL A N 1
ATOM 709 C CA . VAL A 1 88 ? 12.963 -10.289 -8.769 1.00 66.12 88 VAL A CA 1
ATOM 710 C C . VAL A 1 88 ? 14.395 -10.797 -8.623 1.00 66.12 88 VAL A C 1
ATOM 712 O O . VAL A 1 88 ? 14.644 -11.811 -7.972 1.00 66.12 88 VAL A O 1
ATOM 715 N N . SER A 1 89 ? 15.345 -10.116 -9.266 1.00 61.00 89 SER A N 1
ATOM 716 C CA . SER A 1 89 ? 16.772 -10.472 -9.233 1.00 61.00 89 SER A CA 1
ATOM 717 C C . SER A 1 89 ? 17.557 -9.760 -8.130 1.00 61.00 89 SER A C 1
ATOM 719 O O . SER A 1 89 ? 18.728 -10.071 -7.920 1.00 61.00 89 SER A O 1
ATOM 721 N N . GLU A 1 90 ? 16.938 -8.793 -7.451 1.00 71.06 90 GLU A N 1
ATOM 722 C CA . GLU A 1 90 ? 17.587 -7.918 -6.474 1.00 71.06 90 GLU A CA 1
ATOM 723 C C . GLU A 1 90 ? 17.068 -8.137 -5.049 1.00 71.06 90 GLU A C 1
ATOM 725 O O . GLU A 1 90 ? 15.976 -8.660 -4.829 1.00 71.06 90 GLU A O 1
ATOM 730 N N . ASN A 1 91 ? 17.877 -7.733 -4.067 1.00 72.44 91 ASN A N 1
ATOM 731 C CA . ASN A 1 91 ? 17.518 -7.826 -2.655 1.00 72.44 91 ASN A CA 1
ATOM 732 C C . ASN A 1 91 ? 16.453 -6.781 -2.293 1.00 72.44 91 ASN A C 1
ATOM 734 O O . ASN A 1 91 ? 16.608 -5.599 -2.593 1.00 72.44 91 ASN A O 1
ATOM 738 N N . CYS A 1 92 ? 15.418 -7.203 -1.567 1.00 77.38 92 CYS A N 1
ATOM 739 C CA . CYS A 1 92 ? 14.381 -6.304 -1.066 1.00 77.38 92 CYS A CA 1
ATOM 740 C C . CYS A 1 92 ? 14.895 -5.430 0.090 1.00 77.38 92 CYS A C 1
ATOM 742 O O . CYS A 1 92 ? 15.592 -5.911 0.986 1.00 77.38 92 CYS A O 1
ATOM 744 N N . VAL A 1 93 ? 14.480 -4.162 0.111 1.00 84.44 93 VAL A N 1
ATOM 745 C CA . VAL A 1 93 ? 14.718 -3.221 1.217 1.00 84.44 93 VAL A CA 1
ATOM 746 C C . VAL A 1 93 ? 13.392 -2.689 1.755 1.00 84.44 93 VAL A C 1
ATOM 748 O O . VAL A 1 93 ? 12.406 -2.601 1.026 1.00 84.44 93 VAL A O 1
ATOM 751 N N . THR A 1 94 ? 13.359 -2.323 3.036 1.00 87.19 94 THR A N 1
ATOM 752 C CA . THR A 1 94 ? 12.183 -1.687 3.643 1.00 87.19 94 THR A CA 1
ATOM 753 C C . THR A 1 94 ? 12.142 -0.203 3.289 1.00 87.19 94 THR A C 1
ATOM 755 O O . THR A 1 94 ? 13.159 0.486 3.378 1.00 87.19 94 THR A O 1
ATOM 758 N N . ILE A 1 95 ? 10.956 0.303 2.955 1.00 89.00 95 ILE A N 1
ATOM 759 C CA . ILE A 1 95 ? 10.689 1.726 2.748 1.00 89.00 95 ILE A CA 1
ATOM 760 C C . ILE A 1 95 ? 9.512 2.162 3.628 1.00 89.00 95 ILE A C 1
ATOM 762 O O . ILE A 1 95 ? 8.520 1.449 3.758 1.00 89.00 95 ILE A O 1
ATOM 766 N N . ASN A 1 96 ? 9.639 3.330 4.254 1.00 94.75 96 ASN A N 1
ATOM 767 C CA . ASN A 1 96 ? 8.590 3.902 5.095 1.00 94.75 96 ASN A CA 1
ATOM 768 C C . ASN A 1 96 ? 7.482 4.543 4.248 1.00 94.75 96 ASN A C 1
ATOM 770 O O . ASN A 1 96 ? 7.735 5.032 3.143 1.00 94.75 96 ASN A O 1
ATOM 774 N N . TYR A 1 97 ? 6.263 4.599 4.789 1.00 95.69 97 TYR A N 1
ATOM 775 C CA . TYR A 1 97 ? 5.107 5.157 4.083 1.00 95.69 97 TYR A CA 1
ATOM 776 C C . TYR A 1 97 ? 5.297 6.636 3.697 1.00 95.69 97 TYR A C 1
ATOM 778 O O . TYR A 1 97 ? 4.972 7.027 2.576 1.00 95.69 97 TYR A O 1
ATOM 786 N N . ASP A 1 98 ? 5.925 7.445 4.555 1.00 95.69 98 ASP A N 1
ATOM 787 C CA . ASP A 1 98 ? 6.291 8.830 4.242 1.00 95.69 98 ASP A CA 1
ATOM 788 C C . ASP A 1 98 ? 7.173 8.947 2.994 1.00 95.69 98 ASP A C 1
ATOM 790 O O . ASP A 1 98 ? 6.972 9.851 2.181 1.00 95.69 98 ASP A O 1
ATOM 794 N N . LYS A 1 99 ? 8.112 8.016 2.797 1.00 96.44 99 LYS A N 1
ATOM 795 C CA . LYS A 1 99 ? 8.973 7.977 1.609 1.00 96.44 99 LYS A CA 1
ATOM 796 C C . LYS A 1 99 ? 8.225 7.524 0.370 1.00 96.44 99 LYS A C 1
ATOM 798 O O . LYS A 1 99 ? 8.427 8.124 -0.683 1.00 96.44 99 LYS A O 1
ATOM 803 N N . ILE A 1 100 ? 7.316 6.559 0.499 1.00 95.88 100 ILE A N 1
ATOM 804 C CA . ILE A 1 100 ? 6.411 6.176 -0.594 1.00 95.88 100 ILE A CA 1
ATOM 805 C C . ILE A 1 100 ? 5.618 7.401 -1.059 1.00 95.88 100 ILE A C 1
ATOM 807 O O . ILE A 1 100 ? 5.622 7.715 -2.250 1.00 95.88 100 ILE A O 1
ATOM 811 N N . ARG A 1 101 ? 5.028 8.150 -0.120 1.00 96.81 101 ARG A N 1
ATOM 812 C CA . ARG A 1 101 ? 4.233 9.347 -0.423 1.00 96.81 101 ARG A CA 1
ATOM 813 C C . ARG A 1 101 ? 5.047 10.532 -0.943 1.00 96.81 101 ARG A C 1
ATOM 815 O O . ARG A 1 101 ? 4.529 11.359 -1.681 1.00 96.81 101 ARG A O 1
ATOM 822 N N . GLN A 1 102 ? 6.327 10.626 -0.590 1.00 96.81 102 GLN A N 1
ATOM 823 C CA . GLN A 1 102 ? 7.218 11.684 -1.083 1.00 96.81 102 GLN A CA 1
ATOM 824 C C . GLN A 1 102 ? 7.804 11.394 -2.471 1.00 96.81 102 GLN A C 1
ATOM 826 O O . GLN A 1 102 ? 8.155 12.342 -3.169 1.00 96.81 102 GLN A O 1
ATOM 831 N N . GLN A 1 103 ? 7.971 10.122 -2.849 1.00 95.50 103 GLN A N 1
ATOM 832 C CA . GLN A 1 103 ? 8.805 9.742 -4.000 1.00 95.50 103 GLN A CA 1
ATOM 833 C C . GLN A 1 103 ? 8.060 8.974 -5.094 1.00 95.50 103 GLN A C 1
ATOM 835 O O . GLN A 1 103 ? 8.371 9.171 -6.263 1.00 95.50 103 GLN A O 1
ATOM 840 N N . TYR A 1 104 ? 7.099 8.122 -4.733 1.00 94.25 104 TYR A N 1
ATOM 841 C CA . TYR A 1 104 ? 6.478 7.172 -5.667 1.00 94.25 104 TYR A CA 1
ATOM 842 C C . TYR A 1 104 ? 5.007 7.482 -5.920 1.00 94.25 104 TYR A C 1
ATOM 844 O O . TYR A 1 104 ? 4.537 7.425 -7.050 1.00 94.25 104 TYR A O 1
ATOM 852 N N . TRP A 1 105 ? 4.275 7.853 -4.873 1.00 96.31 105 TRP A N 1
ATOM 853 C CA . TRP A 1 105 ? 2.861 8.178 -4.963 1.00 96.31 105 TRP A CA 1
ATOM 854 C C . TRP A 1 105 ? 2.652 9.535 -4.319 1.00 96.31 105 TRP A C 1
ATOM 856 O O . TRP A 1 105 ? 2.430 9.577 -3.122 1.00 96.31 105 TRP A O 1
ATOM 866 N N . THR A 1 106 ? 2.794 10.642 -5.053 1.00 96.75 106 THR A N 1
ATOM 867 C CA . THR A 1 106 ? 2.777 12.006 -4.479 1.00 96.75 106 THR A CA 1
ATOM 868 C C . THR A 1 106 ? 1.385 12.633 -4.472 1.00 96.75 106 THR A C 1
ATOM 870 O O . THR A 1 106 ? 0.978 13.223 -3.469 1.00 96.75 106 THR A O 1
ATOM 873 N N . ASP A 1 107 ? 0.588 12.401 -5.512 1.00 95.81 107 ASP A N 1
ATOM 874 C CA . ASP A 1 107 ? -0.834 12.752 -5.569 1.00 95.81 107 ASP A CA 1
ATOM 875 C C . ASP A 1 107 ? -1.692 11.503 -5.326 1.00 95.81 107 ASP A C 1
ATOM 877 O O . ASP A 1 107 ? -1.607 10.538 -6.077 1.00 95.81 107 ASP A O 1
ATOM 881 N N . LEU A 1 108 ? -2.541 11.517 -4.291 1.00 94.38 108 LEU A N 1
ATOM 882 C CA . LEU A 1 108 ? -3.448 10.395 -3.993 1.00 94.38 108 LEU A CA 1
ATOM 883 C C . LEU A 1 108 ? -4.440 10.114 -5.131 1.00 94.38 108 LEU A C 1
ATOM 885 O O . LEU A 1 108 ? -4.977 9.008 -5.209 1.00 94.38 108 LEU A O 1
ATOM 889 N N . ASN A 1 109 ? -4.703 11.105 -5.987 1.00 95.31 109 ASN A N 1
ATOM 890 C CA . ASN A 1 109 ? -5.583 10.952 -7.142 1.00 95.31 109 ASN A CA 1
ATOM 891 C C . ASN A 1 109 ? -4.880 10.280 -8.325 1.00 95.31 109 ASN A C 1
ATOM 893 O O . ASN A 1 109 ? -5.555 9.723 -9.192 1.00 95.31 109 ASN A O 1
ATOM 897 N N . ASP A 1 110 ? -3.547 10.303 -8.358 1.00 94.56 110 ASP A N 1
ATOM 898 C CA . ASP A 1 110 ? -2.775 9.605 -9.373 1.00 94.56 110 ASP A CA 1
ATOM 899 C C . ASP A 1 110 ? -2.554 8.154 -8.946 1.00 94.56 110 ASP A C 1
ATOM 901 O O . ASP A 1 110 ? -1.668 7.828 -8.158 1.00 94.56 110 ASP A O 1
ATOM 905 N N . LYS A 1 111 ? -3.410 7.268 -9.455 1.00 93.44 111 LYS A N 1
ATOM 906 C CA . LYS A 1 111 ? -3.321 5.824 -9.228 1.00 93.44 111 LYS A CA 1
ATOM 907 C C . LYS A 1 111 ? -2.686 5.072 -10.400 1.00 93.44 111 LYS A C 1
ATOM 909 O O . LYS A 1 111 ? -2.841 3.858 -10.464 1.00 93.44 111 LYS A O 1
ATOM 914 N N . GLN A 1 112 ? -1.978 5.744 -11.317 1.00 92.50 112 GLN A N 1
ATOM 915 C CA . GLN A 1 112 ? -1.425 5.107 -12.523 1.00 92.50 112 GLN A CA 1
ATOM 916 C C . GLN A 1 112 ? -0.620 3.833 -12.218 1.00 92.50 112 GLN A C 1
ATOM 918 O O . GLN A 1 112 ? -0.729 2.847 -12.944 1.00 92.50 112 GLN A O 1
ATOM 923 N N . TYR A 1 113 ? 0.165 3.856 -11.141 1.00 91.94 113 TYR A N 1
ATOM 924 C CA . TYR A 1 113 ? 1.024 2.745 -10.723 1.00 91.94 113 TYR A CA 1
ATOM 925 C C . TYR A 1 113 ? 0.554 2.065 -9.439 1.00 91.94 113 TYR A C 1
ATOM 927 O O . TYR A 1 113 ? 1.296 1.268 -8.871 1.00 91.94 113 TYR A O 1
ATOM 935 N N . ILE A 1 114 ? -0.645 2.391 -8.954 1.00 95.50 114 ILE A N 1
ATOM 936 C CA . ILE A 1 114 ? -1.177 1.866 -7.698 1.00 95.50 114 ILE A CA 1
ATOM 937 C C . ILE A 1 114 ? -2.141 0.733 -7.995 1.00 95.50 114 ILE A C 1
ATOM 939 O O . ILE A 1 114 ? -3.128 0.903 -8.709 1.00 95.50 114 ILE A O 1
ATOM 943 N N . TYR A 1 115 ? -1.867 -0.412 -7.389 1.00 91.50 115 TYR A N 1
ATOM 944 C CA . TYR A 1 115 ? -2.649 -1.622 -7.541 1.00 91.50 115 TYR A CA 1
ATOM 945 C C . TYR A 1 115 ? -3.168 -2.075 -6.183 1.00 91.50 115 TYR A C 1
ATOM 947 O O . TYR A 1 115 ? -2.482 -1.974 -5.166 1.00 91.50 115 TYR A O 1
ATOM 955 N N . GLU A 1 116 ? -4.400 -2.565 -6.182 1.00 93.50 116 GLU A N 1
ATOM 956 C CA . GLU A 1 116 ? -5.145 -2.969 -4.995 1.00 93.50 116 GLU 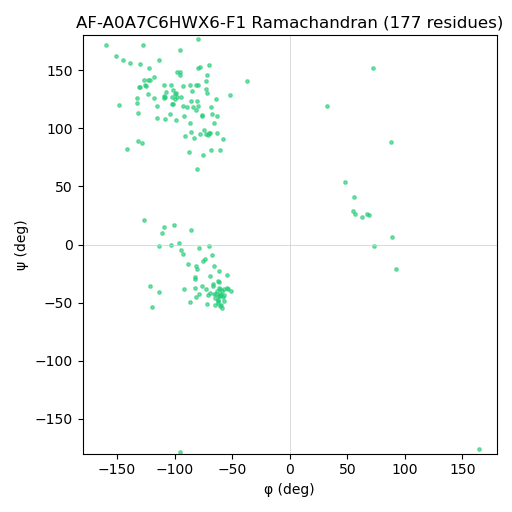A CA 1
ATOM 957 C C . GLU A 1 116 ? -5.702 -4.378 -5.244 1.00 93.50 116 GLU A C 1
ATOM 959 O O . GLU A 1 116 ? -6.222 -4.666 -6.325 1.00 93.50 116 GLU A O 1
ATOM 964 N N . ASP A 1 117 ? -5.594 -5.264 -4.255 1.00 88.12 117 ASP A N 1
ATOM 965 C CA . ASP A 1 117 ? -6.205 -6.593 -4.304 1.00 88.12 117 ASP A CA 1
ATOM 966 C C . ASP A 1 117 ? -7.448 -6.628 -3.413 1.00 88.12 117 ASP A C 1
ATOM 968 O O . ASP A 1 117 ? -7.379 -6.544 -2.184 1.00 88.12 117 ASP A O 1
ATOM 972 N N . GLU A 1 118 ? -8.614 -6.762 -4.041 1.00 89.31 118 GLU A N 1
ATOM 973 C CA . GLU A 1 118 ? -9.907 -6.702 -3.360 1.00 89.31 118 GLU A CA 1
ATOM 974 C C . GLU A 1 118 ? -10.156 -7.859 -2.381 1.00 89.31 118 GLU A C 1
ATOM 976 O O . GLU A 1 118 ? -11.025 -7.739 -1.516 1.00 89.31 118 GLU A O 1
ATOM 981 N N . VAL A 1 119 ? -9.427 -8.972 -2.477 1.00 84.69 119 VAL A N 1
ATOM 982 C CA . VAL A 1 119 ? -9.623 -10.138 -1.601 1.00 84.69 119 VAL A CA 1
ATOM 983 C C . VAL A 1 119 ? -8.807 -9.991 -0.319 1.00 84.69 119 VAL A C 1
ATOM 985 O O . VAL A 1 119 ? -9.327 -10.150 0.784 1.00 84.69 119 VAL A O 1
ATOM 988 N N . THR A 1 120 ? -7.528 -9.668 -0.464 1.00 83.25 120 THR A N 1
ATOM 989 C CA . THR A 1 120 ? -6.541 -9.553 0.615 1.00 83.25 120 THR A CA 1
ATOM 990 C C . THR A 1 120 ? -6.503 -8.160 1.237 1.00 83.25 120 THR A C 1
ATOM 992 O O . THR A 1 120 ? -5.980 -7.998 2.341 1.00 83.25 120 THR A O 1
ATOM 995 N N . LYS A 1 121 ? -7.072 -7.158 0.554 1.00 90.75 121 LYS A N 1
ATOM 996 C CA . LYS A 1 121 ? -6.987 -5.736 0.915 1.00 90.75 121 LYS A CA 1
ATOM 997 C C . LYS A 1 121 ? -5.534 -5.272 1.037 1.00 90.75 121 LYS A C 1
ATOM 999 O O . LYS A 1 121 ? -5.172 -4.551 1.970 1.00 90.75 121 LYS A O 1
ATOM 1004 N N . ALA A 1 122 ? -4.701 -5.747 0.113 1.00 88.12 122 ALA A N 1
ATOM 1005 C CA . ALA A 1 122 ? -3.308 -5.355 -0.031 1.00 88.12 122 ALA A CA 1
ATOM 1006 C C . ALA A 1 122 ? -3.161 -4.292 -1.121 1.00 88.12 122 ALA A C 1
ATOM 1008 O O . ALA A 1 122 ? -3.905 -4.299 -2.102 1.00 88.12 122 ALA A O 1
ATOM 1009 N N . THR A 1 123 ? -2.176 -3.413 -0.950 1.00 93.00 123 THR A N 1
ATOM 1010 C CA . THR A 1 123 ? -1.844 -2.366 -1.916 1.00 93.00 123 THR A CA 1
ATOM 1011 C C . THR A 1 123 ? -0.370 -2.447 -2.273 1.00 93.00 123 THR A C 1
ATOM 1013 O O . THR A 1 123 ? 0.481 -2.687 -1.411 1.00 93.00 123 THR A O 1
ATOM 1016 N N . TRP A 1 124 ? -0.056 -2.213 -3.541 1.00 94.81 124 TRP A N 1
ATOM 1017 C CA . TRP A 1 124 ? 1.320 -2.077 -3.990 1.00 94.81 124 TRP A CA 1
ATOM 1018 C C . TRP A 1 124 ? 1.461 -1.050 -5.114 1.00 94.81 124 TRP A C 1
ATOM 1020 O O . TRP A 1 124 ? 0.501 -0.699 -5.797 1.00 94.81 124 TRP A O 1
ATOM 1030 N N . TYR A 1 125 ? 2.682 -0.552 -5.276 1.00 93.06 125 TYR A N 1
ATOM 1031 C CA . TYR A 1 125 ? 3.111 0.303 -6.374 1.00 93.06 125 TYR A CA 1
ATOM 1032 C C . TYR A 1 125 ? 3.927 -0.527 -7.366 1.00 93.06 125 TYR A C 1
ATOM 1034 O O . TYR A 1 125 ? 4.782 -1.309 -6.937 1.00 93.06 125 TYR A O 1
ATOM 1042 N N . TYR A 1 126 ? 3.692 -0.343 -8.668 1.00 87.00 126 TYR A N 1
ATOM 1043 C CA . TYR A 1 126 ? 4.533 -0.919 -9.716 1.00 87.00 126 TYR A CA 1
ATOM 1044 C C . TYR A 1 126 ? 4.620 -0.050 -10.976 1.00 87.00 126 TYR A C 1
ATOM 1046 O O . TYR A 1 126 ? 3.615 0.177 -11.647 1.00 87.00 126 TYR A O 1
ATOM 1054 N N . ASP A 1 127 ? 5.834 0.382 -11.332 1.00 82.19 127 ASP A N 1
ATOM 1055 C CA . ASP A 1 127 ? 6.121 1.225 -12.510 1.00 82.19 127 ASP A CA 1
ATOM 1056 C C . ASP A 1 127 ? 6.862 0.498 -13.644 1.00 82.19 127 ASP A C 1
ATOM 1058 O O . ASP A 1 127 ? 7.426 1.123 -14.540 1.00 82.19 127 ASP A O 1
ATOM 1062 N N . GLY A 1 128 ? 6.888 -0.835 -13.601 1.00 78.56 128 GLY A N 1
ATOM 1063 C CA . GLY A 1 128 ? 7.673 -1.658 -14.522 1.00 78.56 128 GLY A CA 1
ATOM 1064 C C . GLY A 1 128 ? 9.067 -2.001 -13.995 1.00 78.56 128 GLY A C 1
ATOM 1065 O O . GLY A 1 128 ? 9.639 -3.003 -14.416 1.00 78.56 128 GLY A O 1
ATOM 1066 N N . THR A 1 129 ? 9.596 -1.225 -13.042 1.00 81.19 129 THR A N 1
ATOM 1067 C CA . THR A 1 129 ? 10.925 -1.444 -12.447 1.00 81.19 129 THR A CA 1
ATOM 1068 C C . THR A 1 129 ? 10.839 -1.683 -10.943 1.00 81.19 129 THR A C 1
ATOM 1070 O O . THR A 1 129 ? 11.332 -2.691 -10.443 1.00 81.19 129 THR A O 1
ATOM 1073 N N . ASN A 1 130 ? 10.192 -0.777 -10.214 1.00 84.44 130 ASN A N 1
ATOM 1074 C CA . ASN A 1 130 ? 10.078 -0.819 -8.764 1.00 84.44 130 ASN A CA 1
ATOM 1075 C C . ASN A 1 130 ? 8.773 -1.500 -8.368 1.00 84.44 130 ASN A C 1
ATOM 1077 O O . ASN A 1 130 ? 7.711 -1.062 -8.801 1.00 84.44 130 ASN A O 1
ATOM 1081 N N . TRP A 1 131 ? 8.836 -2.515 -7.506 1.00 89.00 131 TRP A N 1
ATOM 1082 C CA . TRP A 1 131 ? 7.659 -3.125 -6.886 1.00 89.00 131 TRP A CA 1
ATOM 1083 C C . TRP A 1 131 ? 7.689 -2.893 -5.374 1.00 89.00 131 TRP A C 1
ATOM 1085 O O . TRP A 1 131 ? 8.633 -3.305 -4.698 1.00 89.00 131 TRP A O 1
ATOM 1095 N N . ILE A 1 132 ? 6.677 -2.205 -4.841 1.00 91.25 132 ILE A N 1
ATOM 1096 C CA . ILE A 1 132 ? 6.632 -1.797 -3.429 1.00 91.25 132 ILE A CA 1
ATOM 1097 C C . ILE A 1 132 ? 5.275 -2.169 -2.843 1.00 91.25 132 ILE A C 1
ATOM 1099 O O . ILE A 1 132 ? 4.272 -1.565 -3.204 1.00 91.25 132 ILE A O 1
ATOM 1103 N N . THR A 1 133 ? 5.231 -3.108 -1.899 1.00 92.62 133 THR A N 1
ATOM 1104 C CA . THR A 1 133 ? 4.016 -3.394 -1.114 1.00 92.62 133 THR A CA 1
ATOM 1105 C C . THR A 1 133 ? 3.933 -2.483 0.109 1.00 92.62 133 THR A C 1
ATOM 1107 O O . THR A 1 133 ? 4.932 -2.275 0.797 1.00 92.62 133 THR A O 1
ATOM 1110 N N . PHE A 1 134 ? 2.746 -1.947 0.405 1.00 94.56 134 PHE A N 1
ATOM 1111 C CA . PHE A 1 134 ? 2.540 -1.024 1.525 1.00 94.56 134 PHE A CA 1
ATOM 1112 C C . PHE A 1 134 ? 1.071 -0.946 1.972 1.00 94.56 134 PHE A C 1
ATOM 1114 O O . PHE A 1 134 ? 0.170 -1.474 1.325 1.00 94.56 134 PHE A O 1
ATOM 1121 N N . GLU A 1 135 ? 0.817 -0.270 3.093 1.00 94.38 135 GLU A N 1
ATOM 1122 C CA . GLU A 1 135 ? -0.539 0.051 3.552 1.00 94.38 135 GLU A CA 1
ATOM 1123 C C . GLU A 1 135 ? -0.991 1.392 2.960 1.00 94.38 135 GLU A C 1
ATOM 1125 O O . GLU A 1 135 ? -0.381 2.422 3.238 1.00 94.38 135 GLU A O 1
ATOM 1130 N N . SER A 1 136 ? -2.062 1.403 2.161 1.00 96.00 136 SER A N 1
ATOM 1131 C CA . SER A 1 136 ? -2.687 2.641 1.665 1.00 96.00 136 SER A CA 1
ATOM 1132 C C . SER A 1 136 ? -3.862 3.082 2.540 1.00 96.00 136 SER A C 1
ATOM 1134 O O . SER A 1 136 ? -4.385 2.299 3.335 1.00 96.00 136 SER A O 1
ATOM 1136 N N . LEU A 1 137 ? -4.352 4.315 2.348 1.00 97.00 137 LEU A N 1
ATOM 1137 C CA . LEU A 1 137 ? -5.566 4.798 3.026 1.00 97.00 137 LEU A CA 1
ATOM 1138 C C . LEU A 1 137 ? -6.754 3.850 2.804 1.00 97.00 137 LEU A C 1
ATOM 1140 O O . LEU A 1 137 ? -7.534 3.624 3.726 1.00 97.00 137 LEU A O 1
ATOM 1144 N N . TRP A 1 138 ? -6.881 3.286 1.598 1.00 96.81 138 TRP A N 1
ATOM 1145 C CA . TRP A 1 138 ? -7.923 2.313 1.272 1.00 96.81 138 TRP A CA 1
ATOM 1146 C C . TRP A 1 138 ? -7.753 1.014 2.068 1.00 96.81 138 TRP A C 1
ATOM 1148 O O . TRP A 1 138 ? -8.680 0.613 2.770 1.00 96.81 138 TRP A O 1
ATOM 1158 N N . ALA A 1 139 ? -6.565 0.402 2.043 1.00 95.81 139 ALA A N 1
ATOM 1159 C CA . ALA A 1 139 ? -6.301 -0.848 2.762 1.00 95.81 139 ALA A CA 1
ATOM 1160 C C . ALA A 1 139 ? -6.512 -0.689 4.277 1.00 95.81 139 ALA A C 1
ATOM 1162 O O . ALA A 1 139 ? -7.166 -1.518 4.916 1.00 95.81 139 ALA A O 1
ATOM 1163 N N . VAL A 1 140 ? -6.035 0.423 4.849 1.00 97.00 140 VAL A N 1
ATOM 1164 C CA . VAL A 1 140 ? -6.240 0.757 6.265 1.00 97.00 140 VAL A CA 1
ATOM 1165 C C . VAL A 1 140 ? -7.719 0.968 6.580 1.00 97.00 140 VAL A C 1
ATOM 1167 O O . VAL A 1 140 ? -8.203 0.463 7.595 1.00 97.00 140 VAL A O 1
ATOM 1170 N N . ALA A 1 141 ? -8.463 1.668 5.719 1.00 96.88 141 ALA A N 1
ATOM 1171 C CA . ALA A 1 141 ? -9.899 1.863 5.891 1.00 96.88 141 ALA A CA 1
ATOM 1172 C C . ALA A 1 141 ? -10.664 0.530 5.879 1.00 96.88 141 ALA A C 1
ATOM 1174 O O . ALA A 1 141 ? -11.510 0.304 6.745 1.00 96.88 141 ALA A O 1
ATOM 1175 N N . GLU A 1 142 ? -10.351 -0.370 4.947 1.00 96.50 142 GLU A N 1
ATOM 1176 C CA . GLU A 1 142 ? -10.988 -1.687 4.854 1.00 96.50 142 GLU A CA 1
ATOM 1177 C C . GLU A 1 142 ? -10.662 -2.563 6.070 1.00 96.50 142 GLU A C 1
ATOM 1179 O O . GLU A 1 142 ? -11.565 -3.149 6.674 1.00 96.50 142 GLU A O 1
ATOM 1184 N N . LYS A 1 143 ? -9.403 -2.568 6.525 1.00 95.12 143 LYS A N 1
ATOM 1185 C CA . LYS A 1 143 ? -8.996 -3.264 7.756 1.00 95.12 143 LYS A CA 1
ATOM 1186 C C . LYS A 1 143 ? -9.685 -2.687 8.992 1.00 95.12 143 LYS A C 1
ATOM 1188 O O . LYS A 1 143 ? -10.146 -3.449 9.841 1.00 95.12 143 LYS A O 1
ATOM 1193 N N . ALA A 1 144 ? -9.827 -1.364 9.079 1.00 96.12 144 ALA A N 1
ATOM 1194 C CA . ALA A 1 144 ? -10.552 -0.679 10.149 1.00 96.12 144 ALA A CA 1
ATOM 1195 C C . ALA A 1 144 ? -12.035 -1.055 10.196 1.00 96.12 144 ALA A C 1
ATOM 1197 O O . ALA A 1 144 ? -12.541 -1.422 11.262 1.00 96.12 144 ALA A O 1
ATOM 1198 N N . LYS A 1 145 ? -12.718 -1.036 9.047 1.00 95.50 145 LYS A N 1
ATOM 1199 C CA . LYS A 1 145 ? -14.115 -1.477 8.938 1.00 95.50 145 LYS A CA 1
ATOM 1200 C C . LYS A 1 145 ? -14.262 -2.946 9.318 1.00 95.50 145 LYS A C 1
ATOM 1202 O O . LYS A 1 145 ? -15.168 -3.285 10.078 1.00 95.50 145 LYS A O 1
ATOM 1207 N N . TRP A 1 146 ? -13.362 -3.804 8.839 1.00 94.88 146 TRP A N 1
ATOM 1208 C CA . TRP A 1 146 ? -13.375 -5.227 9.161 1.00 94.88 146 TRP A CA 1
ATOM 1209 C C . TRP A 1 146 ? -13.181 -5.466 10.660 1.00 94.88 146 TRP A C 1
ATOM 1211 O O . TRP A 1 146 ? -14.010 -6.125 11.282 1.00 94.88 146 TRP A O 1
ATOM 1221 N N . ALA A 1 147 ? -12.156 -4.868 11.273 1.00 94.88 147 ALA A N 1
ATOM 1222 C CA . ALA A 1 147 ? -11.883 -5.026 12.700 1.00 94.88 147 ALA A CA 1
ATOM 1223 C C . ALA A 1 147 ? -13.066 -4.563 13.563 1.00 94.88 147 ALA A C 1
ATOM 1225 O O . ALA A 1 147 ? -13.433 -5.235 14.530 1.00 94.88 147 ALA A O 1
ATOM 1226 N N . LYS A 1 148 ? -13.710 -3.455 13.177 1.00 94.50 148 LYS A N 1
ATOM 1227 C CA . LYS A 1 148 ? -14.946 -2.979 13.805 1.00 94.50 148 LYS A CA 1
ATOM 1228 C C . LYS A 1 148 ? -16.085 -3.990 13.655 1.00 94.50 148 LYS A C 1
ATOM 1230 O O . LYS A 1 148 ? -16.736 -4.313 14.645 1.00 94.50 148 LYS A O 1
ATOM 1235 N N . ALA A 1 149 ? -16.316 -4.502 12.445 1.00 95.25 149 ALA A N 1
ATOM 1236 C CA . ALA A 1 149 ? -17.366 -5.483 12.165 1.00 95.25 149 ALA A CA 1
ATOM 1237 C C . ALA A 1 149 ? -17.170 -6.795 12.944 1.00 95.25 149 ALA A C 1
ATOM 1239 O O . ALA A 1 149 ? -18.144 -7.413 13.362 1.00 95.25 149 ALA A O 1
ATOM 1240 N N . GLN A 1 150 ? -15.918 -7.182 13.199 1.00 96.06 150 GLN A N 1
ATOM 1241 C CA . GLN A 1 150 ? -15.567 -8.334 14.033 1.00 96.06 150 GLN A CA 1
ATOM 1242 C C . GLN A 1 150 ? -15.654 -8.060 15.548 1.00 96.06 150 GLN A C 1
ATOM 1244 O O . GLN A 1 150 ? -15.410 -8.958 16.351 1.00 96.06 150 GLN A O 1
ATOM 1249 N N . GLY A 1 151 ? -15.976 -6.833 15.972 1.00 94.94 151 GLY A N 1
ATOM 1250 C CA . GLY A 1 151 ? -16.042 -6.464 17.388 1.00 94.94 151 GLY A CA 1
ATOM 1251 C C . GLY A 1 151 ? -14.679 -6.445 18.089 1.00 94.94 151 GLY A C 1
ATOM 1252 O O . GLY A 1 151 ? -14.615 -6.625 19.308 1.00 94.94 151 GLY A O 1
ATOM 1253 N N . LEU A 1 152 ? -13.587 -6.245 17.342 1.00 93.75 152 LEU A N 1
ATOM 1254 C CA . LEU A 1 152 ? -12.244 -6.132 17.912 1.00 93.75 152 LEU A CA 1
ATOM 1255 C C . LEU A 1 152 ? -12.085 -4.818 18.688 1.00 93.75 152 LEU A C 1
ATOM 1257 O O . LEU A 1 152 ? -12.766 -3.828 18.430 1.00 93.75 152 LEU A O 1
ATOM 1261 N N . GLY A 1 153 ? -11.166 -4.800 19.657 1.00 90.75 153 GLY A N 1
ATOM 1262 C CA . GLY A 1 153 ? -10.952 -3.642 20.537 1.00 90.75 153 GLY A CA 1
ATOM 1263 C C . GLY A 1 153 ? -10.201 -2.468 19.897 1.00 90.75 153 GLY A C 1
ATOM 1264 O O . GLY A 1 153 ? -10.186 -1.377 20.463 1.00 90.75 153 GLY A O 1
ATOM 1265 N N . GLY A 1 154 ? -9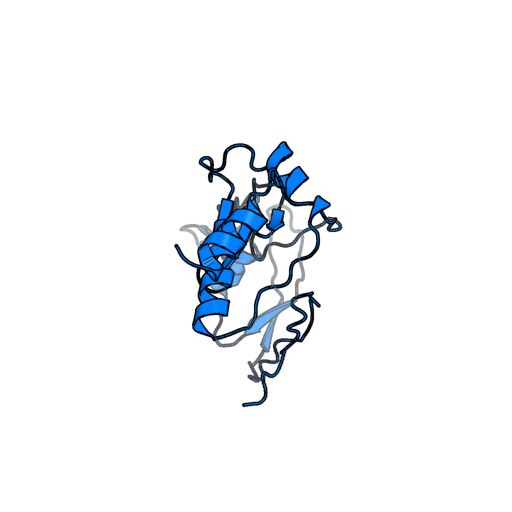.573 -2.685 18.744 1.00 89.69 154 GLY A N 1
ATOM 1266 C CA . GLY A 1 154 ? -8.749 -1.702 18.052 1.00 89.69 154 GLY A CA 1
ATOM 1267 C C . GLY A 1 154 ? -7.879 -2.351 16.983 1.00 89.69 154 GLY A C 1
ATOM 1268 O O . GLY A 1 154 ? -7.949 -3.559 16.759 1.00 89.69 154 GLY A O 1
ATOM 1269 N N . ILE A 1 155 ? -7.038 -1.531 16.362 1.00 92.19 155 ILE A N 1
ATOM 1270 C CA . ILE A 1 155 ? -5.980 -1.951 15.444 1.00 92.19 155 ILE A CA 1
ATOM 1271 C C . ILE A 1 155 ? -4.670 -1.374 15.963 1.00 92.19 155 ILE A C 1
ATOM 1273 O O . ILE A 1 155 ? -4.617 -0.213 16.372 1.00 92.19 155 ILE A O 1
ATOM 1277 N N . MET A 1 156 ? -3.629 -2.200 15.953 1.00 92.50 156 MET A N 1
ATOM 1278 C CA . MET A 1 156 ? -2.260 -1.769 16.199 1.00 92.50 156 MET A CA 1
ATOM 1279 C C . MET A 1 156 ? -1.565 -1.512 14.859 1.00 92.50 156 MET A C 1
ATOM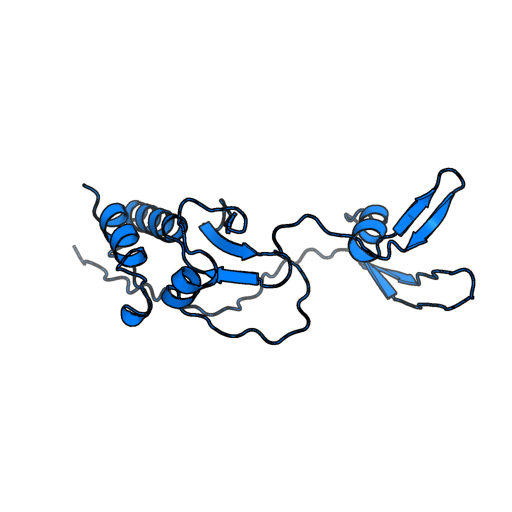 1281 O O . MET A 1 156 ? -1.846 -2.192 13.876 1.00 92.50 156 MET A O 1
ATOM 1285 N N . PHE A 1 157 ? -0.676 -0.527 14.834 1.00 89.69 157 PHE A N 1
ATOM 1286 C CA . PHE A 1 157 ? 0.188 -0.209 13.704 1.00 89.69 157 PHE A CA 1
ATOM 1287 C C . PHE A 1 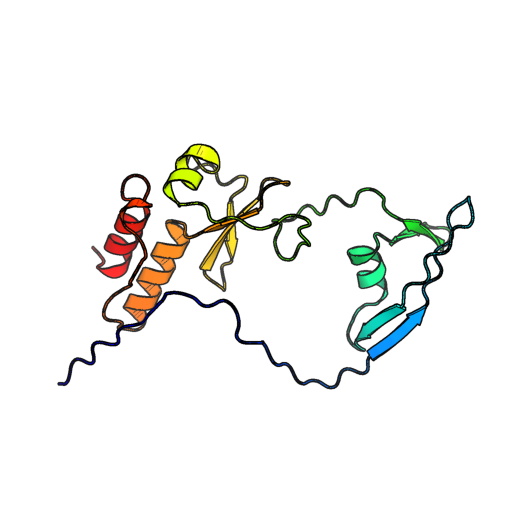157 ? 1.587 0.129 14.239 1.00 89.69 157 PHE A C 1
ATOM 1289 O O . PHE A 1 157 ? 1.736 0.548 15.391 1.00 89.69 157 PHE A O 1
ATOM 1296 N N . TRP A 1 158 ? 2.600 -0.038 13.393 1.00 87.12 158 TRP A N 1
ATOM 1297 C CA . TRP A 1 158 ? 3.983 0.347 13.662 1.00 87.12 158 TRP A CA 1
ATOM 1298 C C . TRP A 1 158 ? 4.531 1.105 12.443 1.00 87.12 158 TRP A C 1
ATOM 1300 O O . TRP A 1 158 ? 4.467 0.577 11.340 1.00 87.12 158 TRP A O 1
ATOM 1310 N N . ASP A 1 159 ? 5.081 2.308 12.560 1.00 88.88 159 ASP A N 1
ATOM 1311 C CA . ASP A 1 159 ? 5.028 3.216 13.709 1.00 88.88 159 ASP A CA 1
ATOM 1312 C C . ASP A 1 159 ? 4.552 4.607 13.283 1.00 88.88 159 ASP A C 1
ATOM 1314 O O . ASP A 1 159 ? 4.397 4.910 12.099 1.00 88.88 159 ASP A O 1
ATOM 1318 N N . TYR A 1 160 ? 4.297 5.454 14.278 1.00 89.19 160 TYR A N 1
ATOM 1319 C CA . TYR A 1 160 ? 3.741 6.786 14.071 1.00 89.19 160 TYR A CA 1
ATOM 1320 C C . TYR A 1 160 ? 4.652 7.707 13.243 1.00 89.19 160 TYR A C 1
ATOM 1322 O O . TYR A 1 160 ? 4.159 8.554 12.505 1.00 89.19 160 TYR A O 1
ATOM 1330 N N . ASN A 1 161 ? 5.974 7.548 13.332 1.00 92.50 161 ASN A N 1
ATOM 1331 C CA . ASN A 1 161 ? 6.934 8.446 12.683 1.00 92.50 161 ASN A CA 1
ATOM 1332 C C . ASN A 1 161 ? 7.001 8.242 11.166 1.00 92.50 161 ASN A C 1
ATOM 1334 O O . ASN A 1 161 ? 7.597 9.059 10.466 1.00 92.50 161 ASN A O 1
ATOM 1338 N N . THR A 1 162 ? 6.413 7.156 10.666 1.00 91.56 162 THR A N 1
ATOM 1339 C CA . THR A 1 162 ? 6.393 6.814 9.240 1.00 91.56 162 THR A CA 1
ATOM 1340 C C . THR A 1 162 ? 5.135 7.287 8.512 1.00 91.56 162 THR A C 1
ATOM 1342 O O . THR A 1 162 ? 5.063 7.142 7.294 1.00 91.56 162 THR A O 1
ATOM 1345 N N . ASP A 1 163 ? 4.152 7.855 9.220 1.00 94.56 163 ASP A N 1
ATOM 1346 C CA . ASP A 1 163 ? 2.887 8.290 8.622 1.00 94.56 163 ASP A CA 1
ATOM 1347 C C . ASP A 1 163 ? 3.026 9.658 7.932 1.00 94.56 163 ASP A C 1
ATOM 1349 O O . ASP A 1 163 ? 3.408 10.664 8.539 1.00 94.56 163 ASP A O 1
ATOM 1353 N N . TYR A 1 164 ? 2.686 9.716 6.645 1.00 96.81 164 TYR A N 1
ATOM 1354 C CA . TYR A 1 164 ? 2.739 10.947 5.869 1.00 96.81 164 TYR A CA 1
ATOM 1355 C C . TYR A 1 164 ? 1.550 11.829 6.236 1.00 96.81 164 TYR A C 1
ATOM 1357 O O . TYR A 1 164 ? 0.412 11.507 5.917 1.00 96.81 164 TYR A O 1
ATOM 1365 N N . GLN A 1 165 ? 1.802 12.955 6.908 1.00 96.12 165 GLN A N 1
ATOM 1366 C CA . GLN A 1 165 ? 0.770 13.953 7.231 1.00 96.12 165 GLN A CA 1
ATOM 1367 C C . GLN A 1 165 ? -0.454 13.388 7.990 1.00 96.12 165 GLN A C 1
ATOM 1369 O O . GLN A 1 165 ? -1.546 13.949 7.917 1.00 96.12 165 GLN A O 1
ATOM 1374 N N . ASN A 1 166 ? -0.265 12.321 8.776 1.00 95.94 16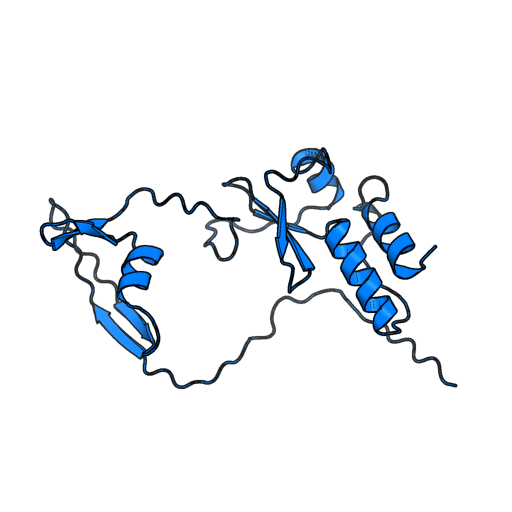6 ASN A N 1
ATOM 1375 C CA . ASN A 1 166 ? -1.319 11.592 9.498 1.00 95.94 166 ASN A CA 1
ATOM 1376 C C . ASN A 1 166 ? -2.368 10.919 8.588 1.00 95.94 166 ASN A C 1
ATOM 1378 O O . ASN A 1 166 ? -3.506 10.713 9.020 1.00 95.94 166 ASN A O 1
ATOM 1382 N N . GLU A 1 167 ? -2.041 10.621 7.330 1.00 96.88 167 GLU A N 1
ATOM 1383 C CA . GLU A 1 167 ? -2.965 10.002 6.378 1.00 96.88 167 GLU A CA 1
ATOM 1384 C C . GLU A 1 167 ? -3.466 8.632 6.863 1.00 96.88 167 GLU A C 1
ATOM 1386 O O . GLU A 1 167 ? -4.681 8.408 6.925 1.00 96.88 167 GLU A O 1
ATOM 1391 N N . LEU A 1 168 ? -2.556 7.726 7.244 1.00 96.25 168 LEU A N 1
ATOM 1392 C CA . LEU A 1 168 ? -2.923 6.369 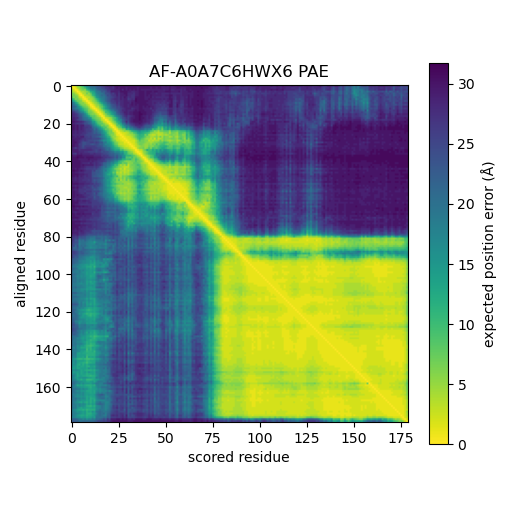7.657 1.00 96.25 168 LEU A CA 1
ATOM 1393 C C . LEU A 1 168 ? -3.652 6.381 8.998 1.00 96.25 168 LEU A C 1
ATOM 1395 O O . LEU A 1 168 ? -4.676 5.713 9.154 1.00 96.25 168 LEU A O 1
ATOM 1399 N N . MET A 1 169 ? -3.182 7.188 9.949 1.00 95.38 169 MET A N 1
ATOM 1400 C CA . MET A 1 169 ? -3.856 7.379 11.230 1.00 95.38 169 MET A CA 1
ATOM 1401 C C . MET A 1 169 ? -5.273 7.931 11.050 1.00 95.38 169 MET A C 1
ATOM 1403 O O . MET A 1 169 ? -6.213 7.451 11.687 1.00 95.38 169 MET A O 1
ATOM 1407 N N . SER A 1 170 ? -5.455 8.914 10.167 1.00 96.06 170 SER A N 1
ATOM 1408 C CA . SER A 1 170 ? -6.774 9.482 9.885 1.00 96.06 170 SER A CA 1
ATOM 1409 C C . SER A 1 170 ? -7.693 8.439 9.253 1.00 96.06 170 SER A C 1
ATOM 1411 O O . SER A 1 170 ? -8.826 8.265 9.709 1.00 96.06 170 SER A O 1
ATOM 1413 N N . ALA A 1 171 ? -7.205 7.691 8.256 1.00 96.12 171 ALA A N 1
ATOM 1414 C CA . ALA A 1 171 ? -7.959 6.605 7.636 1.00 96.12 171 ALA A CA 1
ATOM 1415 C C . ALA A 1 171 ? -8.392 5.559 8.675 1.00 96.12 171 ALA A C 1
ATOM 1417 O O . ALA A 1 171 ? -9.558 5.158 8.699 1.00 96.12 171 ALA A O 1
ATOM 1418 N N . LEU A 1 172 ? -7.492 5.179 9.583 1.00 95.69 172 LEU A N 1
ATOM 1419 C CA . LEU A 1 172 ? -7.785 4.264 10.679 1.00 95.69 172 LEU A CA 1
ATOM 1420 C C . LEU A 1 172 ? -8.871 4.821 11.607 1.00 95.69 172 LEU A C 1
ATOM 1422 O O . LEU A 1 172 ? -9.872 4.152 11.878 1.00 95.69 172 LEU A O 1
ATOM 1426 N N . TYR A 1 173 ? -8.676 6.047 12.094 1.00 95.44 173 TYR A N 1
ATOM 1427 C CA . TYR A 1 173 ? -9.537 6.686 13.082 1.00 95.44 173 TYR A CA 1
ATOM 1428 C C . TYR A 1 173 ? -10.980 6.804 12.586 1.00 95.44 173 TYR A C 1
ATOM 1430 O O . TYR A 1 173 ? -11.897 6.300 13.245 1.00 95.44 173 TYR A O 1
ATOM 1438 N N . TYR A 1 174 ? -11.179 7.406 11.409 1.00 96.12 174 TYR A N 1
ATOM 1439 C CA . TYR A 1 174 ? -12.517 7.667 10.875 1.00 96.12 174 TYR A CA 1
ATOM 1440 C C . TYR A 1 174 ? -13.267 6.375 10.533 1.00 96.12 174 TYR A C 1
ATOM 1442 O O . TYR A 1 174 ? -14.469 6.274 10.783 1.00 96.12 174 TYR A O 1
ATOM 1450 N N . ASN A 1 175 ? -12.570 5.348 10.037 1.00 95.81 175 ASN A N 1
ATOM 1451 C CA . ASN A 1 175 ? -13.212 4.090 9.653 1.00 95.81 175 ASN A CA 1
ATOM 1452 C C . ASN A 1 175 ? -13.459 3.147 10.841 1.00 95.81 175 ASN A C 1
ATOM 1454 O O . ASN A 1 175 ? -14.445 2.408 10.842 1.00 95.81 175 ASN A O 1
ATOM 1458 N N . PHE A 1 176 ? -12.625 3.188 11.885 1.00 94.06 176 PHE A N 1
ATOM 1459 C CA . PHE A 1 176 ? -12.821 2.352 13.071 1.00 94.06 176 PHE A CA 1
ATOM 1460 C C . PHE A 1 176 ? -13.862 2.948 14.032 1.00 94.06 176 PHE A C 1
ATOM 1462 O O . PHE A 1 176 ? -14.760 2.245 14.504 1.00 94.06 176 PHE A O 1
ATOM 1469 N N . ARG A 1 177 ? -13.797 4.256 14.319 1.00 88.38 177 ARG A N 1
ATOM 1470 C CA . ARG A 1 177 ? -14.741 4.909 15.246 1.00 88.38 177 ARG A CA 1
ATOM 1471 C C . ARG A 1 177 ? -16.108 5.150 14.602 1.00 88.38 177 ARG A C 1
ATOM 1473 O O . ARG A 1 177 ? -17.120 4.873 15.243 1.00 88.38 177 ARG A O 1
ATOM 1480 N N . GLY A 1 178 ? -16.151 5.463 13.305 1.00 73.19 178 GLY A N 1
ATOM 1481 C CA . GLY A 1 178 ? -17.357 5.966 12.640 1.00 73.19 178 GLY A CA 1
ATOM 1482 C C . GLY A 1 178 ? -17.662 7.408 13.056 1.00 73.19 178 GLY A C 1
ATOM 1483 O O . GLY A 1 178 ? -17.282 7.819 14.152 1.00 73.19 178 GLY A O 1
ATOM 1484 N N . ASN A 1 179 ? -18.310 8.158 12.163 1.00 55.12 179 ASN A N 1
ATOM 1485 C CA . ASN A 1 179 ? -18.875 9.476 12.470 1.00 55.12 179 ASN A CA 1
ATOM 1486 C C . ASN A 1 179 ? -20.104 9.355 13.375 1.00 55.12 179 ASN A C 1
ATOM 1488 O O . ASN A 1 179 ? -20.852 8.362 13.206 1.00 55.12 179 ASN A O 1
#

Solvent-accessible surface area (backbone atoms only — not comparable to full-atom values): 11692 Å² total; per-residue (Å²): 135,87,81,77,81,72,81,67,77,73,68,82,74,87,84,76,82,87,82,78,90,67,92,63,61,70,48,75,48,75,50,80,54,72,56,102,77,72,59,79,54,83,46,82,46,75,44,47,81,89,54,60,64,72,53,49,41,31,74,77,57,31,44,46,69,50,101,86,68,53,72,43,70,51,91,75,78,77,71,90,66,76,67,73,97,60,92,75,97,68,86,90,78,92,77,50,56,34,54,43,42,71,74,77,46,70,50,91,86,61,48,92,40,56,47,73,40,90,85,80,48,45,32,34,39,32,77,91,78,57,76,46,78,52,87,41,50,65,32,37,25,53,51,21,41,48,38,45,74,71,68,50,94,73,83,67,82,88,60,80,92,34,46,49,91,47,45,52,60,49,27,30,49,54,41,46,70,52,133